Protein AF-A0A9X2S2F0-F1 (afdb_monomer_lite)

Foldseek 3Di:
DAPVVLVVLVVVLVVLQVVVLVVCCVPPLSVPDPDRTSVSLVVLQDPDDDDDPNNVSSVVVLCCVCPVVVPVSSVVNVVSVVVNVCLVCVVVCVVVVVDPQDPVLVVLVVVLVVLLVVLQVVLVVVVVVVVVVVVVVVCVVQQQPFQDDPPDPAAFPDRDGPVRLVVVLSVVSSLVSLLLSLVLSLLVLVDPDPVRSVVVSVVVCVVVVVCCVPPNSSPQGGPVDDRCPRVVVSVVSSVVSVVSVVVSSVVVSNVVD

Radius of gyration: 31.89 Å; chains: 1; bounding box: 57×32×93 Å

Sequence (257 aa):
MDEEEFKDLKSYREKRAEEATQYILTKDLFAKSSCTNYDDLVKDIDHYYGGEVGKKELNDLHNKIMFEEKNYLFWELENLDYVIYRYEDKDFWIGLGGLPESLAQNLRHEEITASVIASFIIATIQLIILFVVYKQNNTYMFWDCIINSAISDMSSWYDITFGQYIILSVVLNYIIAFITCMISVYVSSKASTYISAIGIQIPILFTFGIWLNDRGMKYLTTTFYQKYSLQIIYLGLIILSLFMIFKRIKKEIIADV

pLDDT: mean 84.21, std 11.62, range [44.28, 97.81]

Structure (mmCIF, N/CA/C/O backbone):
data_AF-A0A9X2S2F0-F1
#
_entry.id   AF-A0A9X2S2F0-F1
#
loop_
_atom_site.group_PDB
_atom_site.id
_atom_site.type_symbol
_atom_site.label_atom_id
_atom_site.label_alt_id
_atom_site.label_comp_id
_atom_site.label_asym_id
_atom_site.label_entity_id
_atom_site.label_seq_id
_atom_site.pdbx_PDB_ins_code
_atom_site.Cartn_x
_atom_site.Cartn_y
_atom_site.Cartn_z
_atom_site.occupancy
_atom_site.B_iso_or_equiv
_atom_site.auth_seq_id
_atom_site.auth_comp_id
_atom_site.auth_asym_id
_atom_site.auth_atom_id
_atom_site.pdbx_PDB_model_num
ATOM 1 N N . MET A 1 1 ? -18.544 -0.561 18.573 1.00 73.94 1 MET A N 1
ATOM 2 C CA . MET A 1 1 ? -18.822 0.493 19.558 1.00 73.94 1 MET A CA 1
ATOM 3 C C . MET A 1 1 ? -17.983 1.670 19.138 1.00 73.94 1 MET A C 1
ATOM 5 O O . MET A 1 1 ? -16.767 1.547 19.119 1.00 73.94 1 MET A O 1
ATOM 9 N N . ASP A 1 2 ? -18.598 2.768 18.723 1.00 77.19 2 ASP A N 1
ATOM 10 C CA . ASP A 1 2 ? -17.818 3.913 18.247 1.00 77.19 2 ASP A CA 1
ATOM 11 C C . ASP A 1 2 ? -17.166 4.715 19.399 1.00 77.19 2 ASP A C 1
ATOM 13 O O . ASP A 1 2 ? -17.345 4.416 20.582 1.00 77.19 2 ASP A O 1
ATOM 17 N N . GLU A 1 3 ? -16.340 5.717 19.067 1.00 79.62 3 GLU A N 1
ATOM 18 C CA . GLU A 1 3 ? -15.641 6.536 20.074 1.00 79.62 3 GLU A CA 1
ATOM 19 C C . GLU A 1 3 ? -16.594 7.333 20.980 1.00 79.62 3 GLU A C 1
ATOM 21 O O . GLU A 1 3 ? -16.242 7.612 22.130 1.00 79.62 3 GLU A O 1
ATOM 26 N N . GLU A 1 4 ? -17.775 7.706 20.483 1.00 84.19 4 GLU A N 1
ATOM 27 C CA . GLU A 1 4 ? -18.764 8.476 21.239 1.00 84.19 4 GLU A CA 1
ATOM 28 C C . GLU A 1 4 ? -19.507 7.556 22.215 1.00 84.19 4 GLU A C 1
ATOM 30 O O . GLU A 1 4 ? -19.511 7.818 23.419 1.00 84.19 4 GLU A O 1
ATOM 35 N N . GLU A 1 5 ? -19.978 6.403 21.734 1.00 81.44 5 GLU A N 1
ATOM 36 C CA . GLU A 1 5 ? -20.547 5.328 22.552 1.00 81.44 5 GLU A CA 1
ATOM 37 C C . GLU A 1 5 ? -19.564 4.853 23.632 1.00 81.44 5 GLU A C 1
ATOM 39 O O . GLU A 1 5 ? -19.949 4.628 24.781 1.00 81.44 5 GLU A O 1
ATOM 44 N N . PHE A 1 6 ? -18.274 4.736 23.303 1.00 89.56 6 PHE A N 1
ATOM 45 C CA . PHE A 1 6 ? -17.254 4.321 24.265 1.00 89.56 6 PHE A CA 1
ATOM 46 C C . PHE A 1 6 ? -17.022 5.360 25.369 1.00 89.56 6 PHE A C 1
ATOM 48 O O . PHE A 1 6 ? -16.810 5.015 26.537 1.00 89.56 6 PHE A O 1
ATOM 55 N N . LYS A 1 7 ? -17.070 6.650 25.027 1.00 91.56 7 LYS A N 1
ATOM 56 C CA . LYS A 1 7 ? -16.952 7.733 26.009 1.00 91.56 7 LYS A CA 1
ATOM 57 C C . LYS A 1 7 ? -18.151 7.758 26.959 1.00 91.56 7 LYS A C 1
ATOM 59 O O . LYS A 1 7 ? -17.976 7.969 28.166 1.00 91.56 7 LYS A O 1
ATOM 64 N N . ASP A 1 8 ? -19.341 7.513 26.425 1.00 93.56 8 ASP A N 1
ATOM 65 C CA . ASP A 1 8 ? -20.563 7.387 27.212 1.00 93.56 8 ASP A CA 1
ATOM 66 C C . ASP A 1 8 ? -20.504 6.160 28.128 1.00 93.56 8 ASP A C 1
ATOM 68 O O . ASP A 1 8 ? -20.825 6.271 29.313 1.00 93.56 8 ASP A O 1
ATOM 72 N N . LEU A 1 9 ? -19.984 5.026 27.639 1.00 92.38 9 LEU A N 1
ATOM 73 C CA . LEU A 1 9 ? -19.768 3.817 28.439 1.00 92.38 9 LEU A CA 1
ATOM 74 C C . LEU A 1 9 ? -18.850 4.079 29.641 1.00 92.38 9 LEU A C 1
ATOM 76 O O . LEU A 1 9 ? -19.178 3.679 30.758 1.00 92.38 9 LEU A O 1
ATOM 80 N N . LYS A 1 10 ? -17.727 4.785 29.447 1.00 94.56 10 LYS A N 1
ATOM 81 C CA . LYS A 1 10 ? -16.826 5.152 30.555 1.00 94.56 10 LYS A CA 1
ATOM 82 C C . LYS A 1 10 ? -17.525 6.021 31.589 1.00 94.56 10 LYS A C 1
ATOM 84 O O . LYS A 1 10 ? -17.403 5.786 32.785 1.00 94.56 10 LYS A O 1
ATOM 89 N N . SER A 1 11 ? -18.287 7.004 31.124 1.00 95.06 11 SER A N 1
ATOM 90 C CA . SER A 1 11 ? -19.019 7.917 32.001 1.00 95.06 11 SER A CA 1
ATOM 91 C C . SER A 1 11 ? -20.111 7.178 32.788 1.00 95.06 11 SER A C 1
ATOM 93 O O . SER A 1 11 ? -20.315 7.435 33.974 1.00 95.06 11 SER A O 1
ATOM 95 N N . TYR A 1 12 ? -20.782 6.215 32.152 1.00 95.06 12 TYR A N 1
ATOM 96 C CA . TYR A 1 12 ? -21.732 5.319 32.802 1.00 95.06 12 TYR A CA 1
ATOM 97 C C . TYR A 1 12 ? -21.058 4.425 33.854 1.00 95.06 12 TYR A C 1
ATOM 99 O O . TYR A 1 12 ? -21.565 4.313 34.971 1.00 95.06 12 TYR A O 1
ATOM 107 N N . ARG A 1 13 ? -19.893 3.848 33.536 1.00 95.56 13 ARG A N 1
ATOM 108 C CA . ARG A 1 13 ? -19.092 3.037 34.461 1.00 95.56 13 ARG A CA 1
ATOM 109 C C . ARG A 1 13 ? -18.687 3.819 35.707 1.00 95.56 13 ARG A C 1
ATOM 111 O O . ARG A 1 13 ? -18.897 3.319 36.807 1.00 95.56 13 ARG A O 1
ATOM 118 N N . GLU A 1 14 ? -18.189 5.046 35.560 1.00 95.62 14 GLU A N 1
ATOM 119 C CA . GLU A 1 14 ? -17.800 5.891 36.702 1.00 95.62 14 GLU A CA 1
ATOM 120 C C . GLU A 1 14 ? -18.976 6.152 37.648 1.00 95.62 14 GLU A C 1
ATOM 122 O O . GLU A 1 14 ? -18.868 5.964 38.859 1.00 95.62 14 GLU A O 1
ATOM 127 N N . LYS A 1 15 ? -20.152 6.468 37.095 1.00 95.44 15 LYS A N 1
ATOM 128 C CA . LYS A 1 15 ? -21.368 6.644 37.898 1.00 95.44 15 LYS A CA 1
ATOM 129 C C . LYS A 1 15 ? -21.724 5.380 38.692 1.00 95.44 15 LYS A C 1
ATOM 131 O O . LYS A 1 15 ? -22.116 5.462 39.854 1.00 95.44 15 LYS A O 1
ATOM 136 N N . ARG A 1 16 ? -21.591 4.199 38.081 1.00 95.25 16 ARG A N 1
ATOM 137 C CA . ARG A 1 16 ? -21.828 2.921 38.769 1.00 95.25 16 ARG A CA 1
ATOM 138 C C . ARG A 1 16 ? -20.768 2.632 39.833 1.00 95.25 16 ARG A C 1
ATOM 140 O O . ARG A 1 16 ? -21.112 2.113 40.894 1.00 95.25 16 ARG A O 1
ATOM 147 N N . ALA A 1 17 ? -19.512 3.007 39.598 1.00 94.31 17 ALA A N 1
ATOM 148 C CA . ALA A 1 17 ? -18.423 2.836 40.557 1.00 94.31 17 ALA A CA 1
ATOM 149 C C . ALA A 1 17 ? -18.629 3.706 41.809 1.00 94.31 17 ALA A C 1
ATOM 151 O O . ALA A 1 17 ? -18.354 3.262 42.928 1.00 94.31 17 ALA A O 1
ATOM 152 N N . GLU A 1 18 ? -19.193 4.907 41.655 1.00 94.25 18 GLU A N 1
ATOM 153 C CA . GLU A 1 18 ? -19.625 5.743 42.781 1.00 94.25 18 GLU A CA 1
ATOM 154 C C . GLU A 1 18 ? -20.735 5.065 43.600 1.00 94.25 18 GLU A C 1
ATOM 156 O O . GLU A 1 18 ? -20.631 4.985 44.826 1.00 94.25 18 GLU A O 1
ATOM 161 N N . GLU A 1 19 ? -21.767 4.518 42.943 1.00 93.25 19 GLU A N 1
ATOM 162 C CA . GLU A 1 19 ? -22.844 3.762 43.607 1.00 93.25 19 GLU A CA 1
ATOM 163 C C . GLU A 1 19 ? -22.282 2.562 44.396 1.00 93.25 19 GLU A C 1
ATOM 165 O O . GLU A 1 19 ? -22.650 2.340 45.555 1.00 93.25 19 GLU A O 1
ATOM 170 N N . ALA A 1 20 ? -21.338 1.820 43.808 1.00 92.00 20 ALA A N 1
ATOM 171 C CA . ALA A 1 20 ? -20.691 0.679 44.452 1.00 92.00 20 ALA A CA 1
ATOM 172 C C . ALA A 1 20 ? -19.803 1.108 45.625 1.00 92.00 20 ALA A C 1
ATOM 174 O O . ALA A 1 20 ? -19.790 0.445 46.663 1.00 92.00 20 ALA A O 1
ATOM 175 N N . THR A 1 21 ? -19.122 2.248 45.495 1.00 92.19 21 THR A N 1
ATOM 176 C CA . THR A 1 21 ? -18.318 2.853 46.563 1.00 92.19 21 THR A CA 1
ATOM 177 C C . THR A 1 21 ? -19.184 3.214 47.768 1.00 92.19 21 THR A C 1
ATOM 179 O O . THR A 1 21 ? -18.853 2.866 48.901 1.00 92.19 21 THR A O 1
ATOM 182 N N . GLN A 1 22 ? -20.338 3.847 47.547 1.00 91.69 22 GLN A N 1
ATOM 183 C CA . GLN A 1 22 ? -21.265 4.144 48.642 1.00 91.69 22 GLN A CA 1
ATOM 184 C C . GLN A 1 22 ? -21.763 2.866 49.323 1.00 91.69 22 GLN A C 1
ATOM 186 O O . GLN A 1 22 ? -21.877 2.826 50.546 1.00 91.69 22 GLN A O 1
ATOM 191 N N . TYR A 1 23 ? -22.005 1.802 48.553 1.00 90.06 23 TYR A N 1
ATOM 192 C CA . TYR A 1 23 ? -22.406 0.512 49.104 1.00 90.06 23 TYR A CA 1
ATOM 193 C C . TYR A 1 23 ? -21.322 -0.116 49.993 1.00 90.06 23 TYR A C 1
ATOM 195 O O . TYR A 1 23 ? -21.610 -0.485 51.133 1.00 90.06 23 TYR A O 1
ATOM 203 N N . ILE A 1 24 ? -20.076 -0.229 49.519 1.00 88.69 24 ILE A N 1
ATOM 204 C CA . ILE A 1 24 ? -18.991 -0.868 50.291 1.00 88.69 24 ILE A CA 1
ATOM 205 C C . ILE A 1 24 ? -18.602 -0.083 51.541 1.00 88.69 24 ILE A C 1
ATOM 207 O O . ILE A 1 24 ? -18.260 -0.703 52.542 1.00 88.69 24 ILE A O 1
ATOM 211 N N . LEU A 1 25 ? -18.728 1.249 51.543 1.00 87.75 25 LEU A N 1
ATOM 212 C CA . LEU A 1 25 ? -18.465 2.072 52.730 1.00 87.75 25 LEU A CA 1
ATOM 213 C C . LEU A 1 25 ? -19.399 1.743 53.907 1.00 87.75 25 LEU A C 1
ATOM 215 O O . LEU A 1 25 ? -19.047 1.993 55.057 1.00 87.75 25 LEU A O 1
ATOM 219 N N . THR A 1 26 ? -20.561 1.133 53.647 1.00 87.00 26 THR A N 1
ATOM 220 C CA . THR A 1 26 ? -21.460 0.641 54.706 1.00 87.00 26 THR A CA 1
ATOM 221 C C . THR A 1 26 ? -20.987 -0.661 55.360 1.00 87.00 26 THR A C 1
ATOM 223 O O . THR A 1 26 ? -21.580 -1.105 56.343 1.00 87.00 26 THR A O 1
ATOM 226 N N . LYS A 1 27 ? -19.944 -1.307 54.823 1.00 86.62 27 LYS A N 1
ATOM 227 C CA . LYS A 1 27 ? -19.428 -2.585 55.317 1.00 86.62 27 LYS A CA 1
ATOM 228 C C . LYS A 1 27 ? -18.252 -2.333 56.260 1.00 86.62 27 LYS A C 1
ATOM 230 O O . LYS A 1 27 ? -17.206 -1.837 55.848 1.00 86.62 27 LYS A O 1
ATOM 235 N N . ASP A 1 28 ? -18.390 -2.770 57.512 1.00 82.00 28 ASP A N 1
ATOM 236 C CA . ASP A 1 28 ? -17.380 -2.587 58.569 1.00 82.00 28 ASP A CA 1
ATOM 237 C C . ASP A 1 28 ? -15.977 -3.073 58.186 1.00 82.00 28 ASP A C 1
ATOM 239 O O . ASP A 1 28 ? -14.979 -2.504 58.626 1.00 82.00 28 ASP A O 1
ATOM 243 N N . LEU A 1 29 ? -15.894 -4.147 57.396 1.00 76.62 29 LEU A N 1
ATOM 244 C CA . LEU A 1 29 ? -14.624 -4.714 56.949 1.00 76.62 29 LEU A CA 1
ATOM 245 C C . LEU A 1 29 ? -13.906 -3.776 55.965 1.00 76.62 29 LEU A C 1
ATOM 247 O O . LEU A 1 29 ? -12.704 -3.564 56.083 1.00 76.62 29 LEU A O 1
ATOM 251 N N . PHE A 1 30 ? -14.652 -3.159 55.046 1.00 79.00 30 PHE A N 1
ATOM 252 C CA . PHE A 1 30 ? -14.110 -2.193 54.094 1.00 79.00 30 PHE A CA 1
ATOM 253 C C . PHE A 1 30 ? -13.695 -0.896 54.799 1.00 79.00 30 PHE A C 1
ATOM 255 O O . PHE A 1 30 ? -12.603 -0.391 54.563 1.00 79.00 30 PHE A O 1
ATOM 262 N N . ALA A 1 31 ? -14.502 -0.419 55.752 1.00 73.44 31 ALA A N 1
ATOM 263 C CA . ALA A 1 31 ? -14.205 0.778 56.544 1.00 73.44 31 ALA A CA 1
ATOM 264 C C . ALA A 1 31 ? -12.931 0.661 57.408 1.00 73.44 31 ALA A C 1
ATOM 266 O O . ALA A 1 31 ? -12.373 1.673 57.830 1.00 73.44 31 ALA A O 1
ATOM 267 N N . LYS A 1 32 ? -12.477 -0.566 57.693 1.00 76.44 32 LYS A N 1
ATOM 268 C CA . LYS A 1 32 ? -11.227 -0.854 58.419 1.00 76.44 32 LYS A CA 1
ATOM 269 C C . LYS A 1 32 ? -10.029 -1.097 57.497 1.00 76.44 32 LYS A C 1
ATOM 271 O O . LYS A 1 32 ? -8.914 -1.238 57.996 1.00 76.44 32 LYS A O 1
ATOM 276 N N . SER A 1 33 ? -10.257 -1.176 56.189 1.00 79.12 33 SER A N 1
ATOM 277 C CA . SER A 1 33 ? -9.209 -1.347 55.184 1.00 79.12 33 SER A CA 1
ATOM 278 C C . SER A 1 33 ? -8.580 -0.005 54.788 1.00 79.12 33 SER A C 1
ATOM 280 O O . SER A 1 33 ? -9.070 1.061 55.160 1.00 79.12 33 SER A O 1
ATOM 282 N N . SER A 1 34 ? -7.483 -0.046 54.029 1.00 81.06 34 SER A N 1
ATOM 283 C CA . SER A 1 34 ? -6.872 1.146 53.421 1.00 81.06 34 SER A CA 1
ATOM 284 C C . SER A 1 34 ? -7.578 1.620 52.146 1.00 81.06 34 SER A C 1
ATOM 286 O O . SER A 1 34 ? -7.207 2.663 51.610 1.00 81.06 34 SER A O 1
ATOM 288 N N . CYS A 1 35 ? -8.559 0.868 51.642 1.00 81.00 35 CYS A N 1
ATOM 289 C CA . CYS A 1 35 ? -9.261 1.174 50.402 1.00 81.00 35 CYS A CA 1
ATOM 290 C C . CYS A 1 35 ? -10.274 2.307 50.622 1.00 81.00 35 CYS A C 1
ATOM 292 O O . CYS A 1 35 ? -10.969 2.346 51.638 1.00 81.00 35 CYS A O 1
ATOM 294 N N . THR A 1 36 ? -10.390 3.223 49.657 1.00 85.50 36 THR A N 1
ATOM 295 C CA . THR A 1 36 ? -11.299 4.380 49.767 1.00 85.50 36 THR A CA 1
ATOM 296 C C . THR A 1 36 ? -12.495 4.309 48.824 1.00 85.50 36 THR A C 1
ATOM 298 O O . THR A 1 36 ? -13.516 4.948 49.075 1.00 85.50 36 THR A O 1
ATOM 301 N N . ASN A 1 37 ? -12.384 3.529 47.750 1.00 88.19 37 ASN A N 1
ATOM 302 C CA . ASN A 1 37 ? -13.388 3.426 46.698 1.00 88.19 37 ASN A CA 1
ATOM 303 C C . ASN A 1 37 ? -13.400 2.026 46.057 1.00 88.19 37 ASN A C 1
ATOM 305 O O . ASN A 1 37 ? -12.597 1.157 46.402 1.00 88.19 37 ASN A O 1
ATOM 309 N N . TYR A 1 38 ? -14.337 1.810 45.133 1.00 88.12 38 TYR A N 1
ATOM 310 C CA . TYR A 1 38 ? -14.463 0.564 44.376 1.00 88.12 38 TYR A CA 1
ATOM 311 C C . TYR A 1 38 ? -13.190 0.206 43.587 1.00 88.12 38 TYR A C 1
ATOM 313 O O . TYR A 1 38 ? -12.779 -0.950 43.600 1.00 88.12 38 TYR A O 1
ATOM 321 N N . ASP A 1 39 ? -12.520 1.167 42.951 1.00 88.50 39 ASP A N 1
ATOM 322 C CA . ASP A 1 39 ? -11.318 0.884 42.155 1.00 88.50 39 ASP A CA 1
ATOM 323 C C . ASP A 1 39 ? -10.134 0.442 43.019 1.00 88.50 39 ASP A C 1
ATOM 325 O O . ASP A 1 39 ? -9.339 -0.401 42.603 1.00 88.50 39 ASP A O 1
ATOM 329 N N . ASP A 1 40 ? -10.016 0.988 44.230 1.00 86.44 40 ASP A N 1
ATOM 330 C CA . ASP A 1 40 ? -9.030 0.540 45.215 1.00 86.44 40 ASP A CA 1
ATOM 331 C C . ASP A 1 40 ? -9.311 -0.906 45.633 1.00 86.44 40 ASP A C 1
ATOM 333 O O . ASP A 1 40 ? -8.386 -1.713 45.702 1.00 86.44 40 ASP A O 1
ATOM 337 N N . LEU A 1 41 ? -10.590 -1.251 45.845 1.00 85.44 41 LEU A N 1
ATOM 338 C CA . LEU A 1 41 ? -11.000 -2.625 46.124 1.00 85.44 41 LEU A CA 1
ATOM 339 C C . LEU A 1 41 ? -10.548 -3.553 44.985 1.00 85.44 41 LEU A C 1
ATOM 341 O O . LEU A 1 41 ? -9.851 -4.524 45.246 1.00 85.44 41 LEU A O 1
ATOM 345 N N . VAL A 1 42 ? -10.876 -3.237 43.729 1.00 84.19 42 VAL A N 1
ATOM 346 C CA . VAL A 1 42 ? -10.510 -4.063 42.559 1.00 84.19 42 VAL A CA 1
ATOM 347 C C . VAL A 1 42 ? -8.997 -4.257 42.427 1.00 84.19 42 VAL A C 1
ATOM 349 O O . VAL A 1 42 ? -8.550 -5.361 42.120 1.00 84.19 42 VAL A O 1
ATOM 352 N N . LYS A 1 43 ? -8.195 -3.217 42.688 1.00 82.69 43 LYS A N 1
ATOM 353 C CA . LYS A 1 43 ? -6.723 -3.301 42.639 1.00 82.69 43 LYS A CA 1
ATOM 354 C C . LYS A 1 43 ? -6.135 -4.180 43.740 1.00 82.69 43 LYS A C 1
ATOM 356 O O . LYS A 1 43 ? -5.132 -4.854 43.506 1.00 82.69 43 LYS A O 1
ATOM 361 N N . ASP A 1 44 ? -6.728 -4.139 44.930 1.00 79.38 44 ASP A N 1
ATOM 362 C CA . ASP A 1 44 ? -6.198 -4.821 46.110 1.00 79.38 44 ASP A CA 1
ATOM 363 C C . ASP A 1 44 ? -6.691 -6.269 46.245 1.00 79.38 44 ASP A C 1
ATOM 365 O O . ASP A 1 44 ? -6.049 -7.067 46.942 1.00 79.38 44 ASP A O 1
ATOM 369 N N . ILE A 1 45 ? -7.779 -6.644 45.557 1.00 78.06 45 ILE A N 1
ATOM 370 C CA . ILE A 1 45 ? -8.223 -8.038 45.480 1.00 78.06 45 ILE A CA 1
ATOM 371 C C . ILE A 1 45 ? -7.224 -8.853 44.645 1.00 78.06 45 ILE A C 1
ATOM 373 O O . ILE A 1 45 ? -7.030 -8.651 43.444 1.00 78.06 45 ILE A O 1
ATOM 377 N N . ASP A 1 46 ? -6.596 -9.826 45.300 1.00 63.38 46 ASP A N 1
ATOM 378 C CA . ASP A 1 46 ? -5.635 -10.722 44.667 1.00 63.38 46 ASP A CA 1
ATOM 379 C C . ASP A 1 46 ? -6.352 -11.720 43.744 1.00 63.38 46 ASP A C 1
ATOM 381 O O . ASP A 1 46 ? -7.197 -12.502 44.186 1.00 63.38 46 ASP A O 1
ATOM 385 N N . HIS A 1 47 ? -6.001 -11.709 42.458 1.00 61.00 47 HIS A N 1
ATOM 386 C CA . HIS A 1 47 ? -6.546 -12.640 41.463 1.00 61.00 47 HIS A CA 1
ATOM 387 C C . HIS A 1 47 ? -5.885 -14.031 41.544 1.00 61.00 47 HIS A C 1
ATOM 389 O O . HIS A 1 47 ? -6.271 -14.944 40.813 1.00 61.00 47 HIS A O 1
ATOM 395 N N . TYR A 1 48 ? -4.891 -14.211 42.425 1.00 48.56 48 TYR A N 1
ATOM 396 C CA . TYR A 1 48 ? -4.174 -15.469 42.611 1.00 48.56 48 TYR A CA 1
ATOM 397 C C . TYR A 1 48 ? -4.301 -16.023 44.038 1.00 48.56 48 TYR A C 1
ATOM 399 O O . TYR A 1 48 ? -4.172 -15.327 45.043 1.00 48.56 48 TYR A O 1
ATOM 407 N N . TYR A 1 49 ? -4.525 -17.339 44.118 1.00 44.28 49 TYR A N 1
ATOM 408 C CA . TYR A 1 49 ? -4.580 -18.114 45.358 1.00 44.28 49 TYR A CA 1
ATOM 409 C C . TYR A 1 49 ? -3.218 -18.091 46.081 1.00 44.28 49 TYR A C 1
ATOM 411 O O . TYR A 1 49 ? -2.368 -18.947 45.841 1.00 44.28 49 TYR A O 1
ATOM 419 N N . GLY A 1 50 ? -3.003 -17.118 46.970 1.00 51.22 50 GLY A N 1
ATOM 420 C CA . GLY A 1 50 ? -1.798 -17.066 47.811 1.00 51.22 50 GLY A CA 1
ATOM 421 C C . GLY A 1 50 ? -1.528 -15.771 48.588 1.00 51.22 50 GLY A C 1
ATOM 422 O O . GLY A 1 50 ? -0.486 -15.690 49.235 1.00 51.22 50 GLY A O 1
ATOM 423 N N . GLY A 1 51 ? -2.415 -14.773 48.527 1.00 54.50 51 GLY A N 1
ATOM 424 C CA . GLY A 1 51 ? -2.179 -13.436 49.080 1.00 54.50 51 GLY A CA 1
ATOM 425 C C . GLY A 1 51 ? -2.092 -13.319 50.611 1.00 54.50 51 GLY A C 1
ATOM 426 O O . GLY A 1 51 ? -2.500 -14.201 51.370 1.00 54.50 51 GLY A O 1
ATOM 427 N N . GLU A 1 52 ? -1.565 -12.174 51.058 1.00 60.62 52 GLU A N 1
ATOM 428 C CA . GLU A 1 52 ? -1.498 -11.753 52.463 1.00 60.62 52 GLU A CA 1
ATOM 429 C C . GLU A 1 52 ? -2.880 -11.763 53.144 1.00 60.62 52 GLU A C 1
ATOM 431 O O . GLU A 1 52 ? -3.906 -11.521 52.508 1.00 60.62 52 GLU A O 1
ATOM 436 N N . VAL A 1 53 ? -2.915 -11.991 54.464 1.00 58.59 53 VAL A N 1
ATOM 437 C CA . VAL A 1 53 ? -4.160 -12.144 55.249 1.00 58.59 53 VAL A CA 1
ATOM 438 C C . VAL A 1 53 ? -5.145 -10.983 55.035 1.00 58.59 53 VAL A C 1
ATOM 440 O O . VAL A 1 53 ? -6.334 -11.233 54.864 1.00 58.59 53 VAL A O 1
ATOM 443 N N . GLY A 1 54 ? -4.664 -9.735 54.951 1.00 61.19 54 GLY A N 1
ATOM 444 C CA . GLY A 1 54 ? -5.519 -8.566 54.693 1.00 61.19 54 GLY A CA 1
ATOM 445 C C . GLY A 1 54 ? -6.176 -8.562 53.305 1.00 61.19 54 GLY A C 1
ATOM 446 O O . GLY A 1 54 ? -7.318 -8.137 53.164 1.00 61.19 54 GLY A O 1
ATOM 447 N N . LYS A 1 55 ? -5.506 -9.113 52.285 1.00 72.44 55 LYS A N 1
ATOM 448 C CA . LYS A 1 55 ? -6.077 -9.261 50.935 1.00 72.44 55 LYS A CA 1
ATOM 449 C C . LYS A 1 55 ? -7.090 -10.394 50.865 1.00 72.44 55 LYS A C 1
ATOM 451 O O . LYS A 1 55 ? -8.062 -10.303 50.121 1.00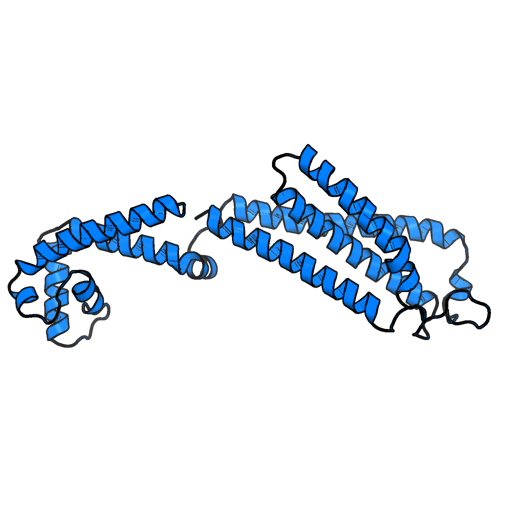 72.44 55 LYS A O 1
ATOM 456 N N . LYS A 1 56 ? -6.895 -11.447 51.666 1.00 76.94 56 LYS A N 1
ATOM 457 C CA . LYS A 1 56 ? -7.856 -12.547 51.777 1.00 76.94 56 LYS A CA 1
ATOM 458 C C . LYS A 1 56 ? -9.204 -12.059 52.309 1.00 76.94 56 LYS A C 1
ATOM 460 O O . LYS A 1 56 ? -10.228 -12.401 51.736 1.00 76.94 56 LYS A O 1
ATOM 465 N N . GLU A 1 57 ? -9.202 -11.225 53.347 1.00 80.88 57 GLU A N 1
ATOM 466 C CA . GLU A 1 57 ? -10.438 -10.666 53.910 1.00 80.88 57 GLU A CA 1
ATOM 467 C C . GLU A 1 57 ? -11.194 -9.788 52.895 1.00 80.88 57 GLU A C 1
ATOM 469 O O . GLU A 1 57 ? -12.416 -9.894 52.779 1.00 80.88 57 GLU A O 1
ATOM 474 N N . LEU A 1 58 ? -10.482 -8.973 52.107 1.00 83.12 58 LEU A N 1
ATOM 475 C CA . LEU A 1 58 ? -11.080 -8.183 51.022 1.00 83.12 58 LEU A CA 1
ATOM 476 C C . LEU A 1 58 ? -11.637 -9.060 49.893 1.00 83.12 58 LEU A C 1
ATOM 478 O O . LEU A 1 58 ? -12.714 -8.775 49.370 1.00 83.12 58 LEU A O 1
ATOM 482 N N . ASN A 1 59 ? -10.944 -10.147 49.549 1.00 83.56 59 ASN A N 1
ATOM 483 C CA . ASN A 1 59 ? -11.410 -11.104 48.548 1.00 83.56 59 ASN A CA 1
ATOM 484 C C . ASN A 1 59 ? -12.667 -11.853 49.030 1.00 83.56 59 ASN A C 1
ATOM 486 O O . ASN A 1 59 ? -13.637 -11.995 48.290 1.00 83.56 59 ASN A O 1
ATOM 490 N N . ASP A 1 60 ? -12.703 -12.256 50.303 1.00 86.00 60 ASP A N 1
ATOM 491 C CA . ASP A 1 60 ? -13.881 -12.870 50.924 1.00 86.00 60 ASP A CA 1
ATOM 492 C C . ASP A 1 60 ? -15.072 -11.893 50.945 1.00 86.00 60 ASP A C 1
ATOM 494 O O . ASP A 1 60 ? -16.201 -12.288 50.647 1.00 86.00 60 ASP A O 1
ATOM 498 N N . LEU A 1 61 ? -14.835 -10.603 51.224 1.00 87.50 61 LEU A N 1
ATOM 499 C CA . LEU A 1 61 ? -15.864 -9.563 51.132 1.00 87.50 61 LEU A CA 1
ATOM 500 C C . LEU A 1 61 ? -16.391 -9.407 49.703 1.00 87.50 61 LEU A C 1
ATOM 502 O O . LEU A 1 61 ? -17.605 -9.380 49.508 1.00 87.50 61 LEU A O 1
ATOM 506 N N . HIS A 1 62 ? -15.500 -9.311 48.716 1.00 87.12 62 HIS A N 1
ATOM 507 C CA . HIS A 1 62 ? -15.879 -9.189 47.312 1.00 87.12 62 HIS A CA 1
ATOM 508 C C . HIS A 1 62 ? -16.715 -10.392 46.855 1.00 87.12 62 HIS A C 1
ATOM 510 O O . HIS A 1 62 ? -17.821 -10.220 46.342 1.00 87.12 62 HIS A O 1
ATOM 516 N N . ASN A 1 63 ? -16.251 -11.610 47.149 1.00 86.25 63 ASN A N 1
ATOM 517 C CA . ASN A 1 63 ? -16.972 -12.843 46.841 1.00 86.25 63 ASN A CA 1
ATOM 518 C C . ASN A 1 63 ? -18.340 -12.891 47.524 1.00 86.25 63 ASN A C 1
ATOM 520 O O . ASN A 1 63 ? -19.340 -13.250 46.903 1.00 86.25 63 ASN A O 1
ATOM 524 N N . LYS A 1 64 ? -18.421 -12.480 48.789 1.00 88.94 64 LYS A N 1
ATOM 525 C CA . LYS A 1 64 ? -19.692 -12.397 49.503 1.00 88.94 64 LYS A CA 1
ATOM 526 C C . LYS A 1 64 ? -20.662 -11.432 48.822 1.00 88.94 64 LYS A C 1
ATOM 528 O O . LYS A 1 64 ? -21.815 -11.791 48.600 1.00 88.94 64 LYS A O 1
ATOM 533 N N . ILE A 1 65 ? -20.211 -10.232 48.457 1.00 88.56 65 ILE A N 1
ATOM 534 C CA . ILE A 1 65 ? -21.046 -9.230 47.778 1.00 88.56 65 ILE A CA 1
ATOM 535 C C . ILE A 1 65 ? -21.548 -9.764 46.424 1.00 88.56 65 ILE A C 1
ATOM 537 O O . ILE A 1 65 ? -22.736 -9.647 46.109 1.00 88.56 65 ILE A O 1
ATOM 541 N N . MET A 1 66 ? -20.663 -10.392 45.650 1.00 84.69 66 MET A N 1
ATOM 542 C CA . MET A 1 66 ? -20.946 -10.899 44.305 1.00 84.69 66 MET A CA 1
ATOM 543 C C . MET A 1 66 ? -21.841 -12.140 44.302 1.00 84.69 66 MET A C 1
ATOM 545 O O . MET A 1 66 ? -22.822 -12.201 43.557 1.00 84.69 66 MET A O 1
ATOM 549 N N . PHE A 1 67 ? -21.526 -13.138 45.126 1.00 85.81 67 PHE A N 1
ATOM 550 C CA . PHE A 1 67 ? -22.111 -14.477 45.025 1.00 85.81 67 PHE A CA 1
ATOM 551 C C . PHE A 1 67 ? -23.161 -14.771 46.103 1.00 85.81 67 PHE A C 1
ATOM 553 O O . PHE A 1 67 ? -24.149 -15.453 45.815 1.00 85.81 67 PHE A O 1
ATOM 560 N N . GLU A 1 68 ? -22.990 -14.256 47.324 1.00 87.69 68 GLU A N 1
ATOM 561 C CA . GLU A 1 68 ? -23.930 -14.500 48.429 1.00 87.69 68 GLU A CA 1
ATOM 562 C C . GLU A 1 68 ? -25.023 -13.430 48.489 1.00 87.69 68 GLU A C 1
ATOM 564 O O . GLU A 1 68 ? -26.212 -13.748 48.457 1.00 87.69 68 GLU A O 1
ATOM 569 N N . GLU A 1 69 ? -24.624 -12.156 48.541 1.00 87.19 69 GLU A N 1
ATOM 570 C CA . GLU A 1 69 ? -25.536 -11.007 48.558 1.00 87.19 69 GLU A CA 1
ATOM 571 C C . GLU A 1 69 ? -26.138 -10.741 47.169 1.00 87.19 69 GLU A C 1
ATOM 573 O O . GLU A 1 69 ? -27.169 -10.077 47.065 1.00 87.19 69 GLU A O 1
ATOM 578 N N . LYS A 1 70 ? -25.526 -11.301 46.112 1.00 82.25 70 LYS A N 1
ATOM 579 C CA . LYS A 1 70 ? -25.957 -11.190 44.708 1.00 82.25 70 LYS A CA 1
ATOM 580 C C . LYS A 1 70 ? -26.162 -9.741 44.281 1.00 82.25 70 LYS A C 1
ATOM 582 O O . LYS A 1 70 ? -27.148 -9.402 43.622 1.00 82.25 70 LYS A O 1
ATOM 587 N N . ASN A 1 71 ? -25.236 -8.873 44.678 1.00 86.62 71 ASN A N 1
ATOM 588 C CA . ASN A 1 71 ? -25.292 -7.478 44.292 1.00 86.62 71 ASN A CA 1
ATOM 589 C C . ASN A 1 71 ? -24.894 -7.335 42.815 1.00 86.62 71 ASN A C 1
ATOM 591 O O . ASN A 1 71 ? -23.715 -7.316 42.466 1.00 86.62 71 ASN A O 1
ATOM 595 N N . TYR A 1 72 ? -25.901 -7.226 41.947 1.00 88.38 72 TYR A N 1
ATOM 596 C CA . TYR A 1 72 ? -25.723 -7.104 40.499 1.00 88.38 72 TYR A CA 1
ATOM 597 C C . TYR A 1 72 ? -24.878 -5.898 40.075 1.00 88.38 72 TYR A C 1
ATOM 599 O O . TYR A 1 72 ? -24.308 -5.933 38.992 1.00 88.38 72 TYR A O 1
ATOM 607 N N . LEU A 1 73 ? -24.753 -4.864 40.914 1.00 91.31 73 LEU A N 1
ATOM 608 C CA . LEU A 1 73 ? -23.944 -3.683 40.609 1.00 91.31 73 LEU A CA 1
ATOM 609 C C . LEU A 1 73 ? -22.458 -4.025 40.421 1.00 91.31 73 LEU A C 1
ATOM 611 O O . LEU A 1 73 ? -21.801 -3.464 39.552 1.00 91.31 73 LEU A O 1
ATOM 615 N N . PHE A 1 74 ? -21.933 -4.967 41.207 1.00 90.94 74 PHE A N 1
ATOM 616 C CA . PHE A 1 74 ? -20.526 -5.371 41.126 1.00 90.94 74 PHE A CA 1
ATOM 617 C C . PHE A 1 74 ? -20.284 -6.264 39.906 1.00 90.94 74 PHE A C 1
ATOM 619 O O . PHE A 1 74 ? -19.292 -6.087 39.208 1.00 90.94 74 PHE A O 1
ATOM 626 N N . TRP A 1 75 ? -21.246 -7.135 39.580 1.00 88.94 75 TRP A N 1
ATOM 627 C CA . TRP A 1 75 ? -21.242 -7.901 38.330 1.00 88.94 75 TRP A CA 1
ATOM 628 C C . TRP A 1 75 ? -21.295 -7.000 37.100 1.00 88.94 75 TRP A C 1
ATOM 630 O O . TRP A 1 75 ? -20.631 -7.267 36.101 1.00 88.94 75 TRP A O 1
ATOM 640 N N . GLU A 1 76 ? -22.108 -5.947 37.147 1.00 91.94 76 GLU A N 1
ATOM 641 C CA . GLU A 1 76 ? -22.191 -4.961 36.076 1.00 91.94 76 GLU A CA 1
ATOM 642 C C . GLU A 1 76 ? -20.853 -4.233 35.909 1.00 91.94 76 GLU A C 1
ATOM 644 O O . GLU A 1 76 ? -20.352 -4.150 34.791 1.00 91.94 76 GLU A O 1
ATOM 649 N N . LEU A 1 77 ? -20.242 -3.775 37.005 1.00 93.19 77 LEU A N 1
ATOM 650 C CA . LEU A 1 77 ? -18.951 -3.089 36.972 1.00 93.19 77 LEU A CA 1
ATOM 651 C C . LEU A 1 77 ? -17.811 -3.964 36.448 1.00 93.19 77 LEU A C 1
ATOM 653 O O . LEU A 1 77 ? -17.072 -3.507 35.585 1.00 93.19 77 LEU A O 1
ATOM 657 N N . GLU A 1 78 ? -17.706 -5.221 36.882 1.00 89.31 78 GLU A N 1
ATOM 658 C CA . GLU A 1 78 ? -16.676 -6.141 36.380 1.00 89.31 78 GLU A CA 1
ATOM 659 C C . GLU A 1 78 ? -16.818 -6.374 34.865 1.00 89.31 78 GLU A C 1
ATOM 661 O O . GLU A 1 78 ? -15.834 -6.375 34.123 1.00 89.31 78 GLU A O 1
ATOM 666 N N . ASN A 1 79 ? -18.056 -6.491 34.372 1.00 88.25 79 ASN A N 1
ATOM 667 C CA . ASN A 1 79 ? -18.310 -6.591 32.936 1.00 88.25 79 ASN A CA 1
ATOM 668 C C . ASN A 1 79 ? -17.980 -5.290 32.192 1.00 88.25 79 ASN A C 1
ATOM 670 O O . ASN A 1 79 ? -17.418 -5.347 31.098 1.00 88.25 79 ASN A O 1
ATOM 674 N N . LEU A 1 80 ? -18.310 -4.125 32.757 1.00 92.94 80 LEU A N 1
ATOM 675 C CA . LEU A 1 80 ? -17.957 -2.829 32.173 1.00 92.94 80 LEU A CA 1
ATOM 676 C C . LEU A 1 80 ? -16.436 -2.658 32.093 1.00 92.94 80 LEU A C 1
ATOM 678 O O . LEU A 1 80 ? -15.931 -2.282 31.038 1.00 92.94 80 LEU A O 1
ATOM 682 N N . ASP A 1 81 ? -15.713 -2.999 33.159 1.00 90.50 81 ASP A N 1
ATOM 683 C CA . ASP A 1 81 ? -14.249 -2.968 33.217 1.00 90.50 81 ASP A CA 1
ATOM 684 C C . ASP A 1 81 ? -13.639 -3.896 32.164 1.00 90.50 81 ASP A C 1
ATOM 686 O O . ASP A 1 81 ? -12.740 -3.496 31.423 1.00 90.50 81 ASP A O 1
ATOM 690 N N . TYR A 1 82 ? -14.185 -5.105 32.020 1.00 85.75 82 TYR A N 1
ATOM 691 C CA . TYR A 1 82 ? -13.765 -6.051 30.992 1.00 85.75 82 TYR A CA 1
ATOM 692 C C . TYR A 1 82 ? -13.991 -5.520 29.569 1.00 85.75 82 TYR A C 1
ATOM 694 O O . TYR A 1 82 ? -13.100 -5.615 28.722 1.00 85.75 82 TYR A O 1
ATOM 702 N N . VAL A 1 83 ? -15.168 -4.951 29.286 1.00 86.44 83 VAL A N 1
ATOM 703 C CA . VAL A 1 83 ? -15.484 -4.373 27.970 1.00 86.44 83 VAL A CA 1
ATOM 704 C C . VAL A 1 83 ? -14.578 -3.180 27.673 1.00 86.44 83 VAL A C 1
ATOM 706 O O . VAL A 1 83 ? -14.057 -3.082 26.561 1.00 86.44 83 VAL A O 1
ATOM 709 N N . ILE A 1 84 ? -14.343 -2.308 28.659 1.00 90.25 84 ILE A N 1
ATOM 710 C CA . ILE A 1 84 ? -13.450 -1.154 28.523 1.00 90.25 84 ILE A CA 1
ATOM 711 C C . ILE A 1 84 ? -12.028 -1.618 28.230 1.00 90.25 84 ILE A C 1
ATOM 713 O O . ILE A 1 84 ? -11.454 -1.204 27.226 1.00 90.25 84 ILE A O 1
ATOM 717 N N . TYR A 1 85 ? -11.495 -2.531 29.039 1.00 85.75 85 TYR A N 1
ATOM 718 C CA . TYR A 1 85 ? -10.162 -3.090 28.849 1.00 85.75 85 TYR A CA 1
ATOM 719 C C . TYR A 1 85 ? -10.003 -3.734 27.464 1.00 85.75 85 TYR A C 1
ATOM 721 O O . TYR A 1 85 ? -9.029 -3.481 26.755 1.00 85.75 85 TYR A O 1
ATOM 729 N N . ARG A 1 86 ? -10.995 -4.516 27.025 1.00 79.31 86 ARG A N 1
ATOM 730 C CA . ARG A 1 86 ? -10.977 -5.159 25.706 1.00 79.31 86 ARG A CA 1
ATOM 731 C C . ARG A 1 86 ? -11.009 -4.148 24.559 1.00 79.31 86 ARG A C 1
ATOM 733 O O . ARG A 1 86 ? -10.407 -4.401 23.518 1.00 79.31 86 ARG A O 1
ATOM 740 N N . TYR A 1 87 ? -11.706 -3.028 24.738 1.00 82.56 87 TYR A N 1
ATOM 741 C CA . TYR A 1 87 ? -11.770 -1.959 23.747 1.00 82.56 87 TYR A CA 1
ATOM 742 C C . TYR A 1 87 ? -10.470 -1.141 23.689 1.00 82.56 87 TYR A C 1
ATOM 744 O O . TYR A 1 87 ? -9.990 -0.829 22.597 1.00 82.56 87 TYR A O 1
ATOM 752 N N . GLU A 1 88 ? -9.876 -0.818 24.841 1.00 85.38 88 GLU A N 1
ATOM 753 C CA . GLU A 1 88 ? -8.613 -0.070 24.927 1.00 85.38 88 GLU A CA 1
ATOM 754 C C . GLU A 1 88 ? -7.433 -0.867 24.372 1.00 85.38 88 GLU A C 1
ATOM 756 O O . GLU A 1 88 ? -6.625 -0.321 23.621 1.00 85.38 88 GLU A O 1
ATOM 761 N N . ASP A 1 89 ? -7.381 -2.165 24.672 1.00 80.19 89 ASP A N 1
ATOM 762 C CA . ASP A 1 89 ? -6.304 -3.071 24.263 1.00 80.19 89 ASP A CA 1
ATOM 763 C C . ASP A 1 89 ? -6.684 -3.930 23.042 1.00 80.19 89 ASP A C 1
ATOM 765 O O . ASP A 1 89 ? -6.191 -5.043 22.839 1.00 80.19 89 ASP A O 1
ATOM 769 N N . LYS A 1 90 ? -7.584 -3.427 22.189 1.00 72.06 90 LYS A N 1
ATOM 770 C CA . LYS A 1 90 ? -8.129 -4.189 21.052 1.00 72.06 90 LYS A CA 1
ATOM 771 C C . LYS A 1 90 ? -7.060 -4.753 20.114 1.00 72.06 90 LYS A C 1
ATOM 773 O O . LYS A 1 90 ? -7.195 -5.883 19.651 1.00 72.06 90 LYS A O 1
ATOM 778 N N . ASP A 1 91 ? -5.978 -4.009 19.880 1.00 64.69 91 ASP A N 1
ATOM 779 C CA . ASP A 1 91 ? -4.874 -4.432 19.010 1.00 64.69 91 ASP A CA 1
ATOM 780 C C . ASP A 1 91 ? -4.177 -5.695 19.560 1.00 64.69 91 ASP A C 1
ATOM 782 O O . ASP A 1 91 ? -3.812 -6.593 18.797 1.00 64.69 91 ASP A O 1
ATOM 786 N N . PHE A 1 92 ? -4.045 -5.801 20.887 1.00 69.69 92 PHE A N 1
ATOM 787 C CA . PHE A 1 92 ? -3.483 -6.969 21.569 1.00 69.69 92 PHE A CA 1
ATOM 788 C C . PHE A 1 92 ? -4.402 -8.193 21.437 1.00 69.69 92 PHE A C 1
ATOM 790 O O . PHE A 1 92 ? -3.949 -9.282 21.076 1.00 69.69 92 PHE A O 1
ATOM 797 N N . TRP A 1 93 ? -5.708 -8.010 21.652 1.00 62.50 93 TRP A N 1
ATOM 798 C CA . TRP A 1 93 ? -6.699 -9.091 21.583 1.00 62.50 93 TRP A CA 1
ATOM 799 C C . TRP A 1 93 ? -6.932 -9.621 20.165 1.00 62.50 93 TRP A C 1
ATOM 801 O O . TRP A 1 93 ? -7.138 -10.825 19.983 1.00 62.50 93 TRP A O 1
ATOM 811 N N . ILE A 1 94 ? -6.850 -8.747 19.160 1.00 61.56 94 ILE A N 1
ATOM 812 C CA . ILE A 1 94 ? -6.880 -9.132 17.745 1.00 61.56 94 ILE A CA 1
ATOM 813 C C . ILE A 1 94 ? -5.618 -9.930 17.390 1.00 61.56 94 ILE A C 1
ATOM 815 O O . ILE A 1 94 ? -5.717 -10.985 16.765 1.00 61.56 94 ILE A O 1
ATOM 819 N N . GLY A 1 95 ? -4.438 -9.493 17.848 1.00 56.59 95 GLY A N 1
ATOM 820 C CA . GLY A 1 95 ? -3.167 -10.183 17.597 1.00 56.59 95 GLY A CA 1
ATOM 821 C C . GLY A 1 95 ? -3.064 -11.589 18.205 1.00 56.59 95 GLY A C 1
ATOM 822 O O . GLY A 1 95 ? -2.341 -12.431 17.676 1.00 56.59 95 GLY A O 1
ATOM 823 N N . LEU A 1 96 ? -3.808 -11.867 19.280 1.00 56.44 96 LEU A N 1
ATOM 824 C CA . LEU A 1 96 ? -3.874 -13.180 19.936 1.00 56.44 96 LEU A CA 1
ATOM 825 C C . LEU A 1 96 ? -4.975 -14.105 19.384 1.00 56.44 96 LEU A C 1
ATOM 827 O O . LEU A 1 96 ? -5.149 -15.211 19.895 1.00 56.44 96 LEU A O 1
ATOM 831 N N . GLY A 1 97 ? -5.721 -13.681 18.356 1.00 52.38 97 GLY A N 1
ATOM 832 C CA . GLY A 1 97 ? -6.789 -14.484 17.746 1.00 52.38 97 GLY A CA 1
ATOM 833 C C . GLY A 1 97 ? -8.050 -14.623 18.610 1.00 52.38 97 GLY A C 1
ATOM 834 O O . GLY A 1 97 ? -8.856 -15.522 18.382 1.00 52.38 97 GLY A O 1
ATOM 835 N N . GLY A 1 98 ? -8.231 -13.753 19.612 1.00 48.81 98 GLY A N 1
ATOM 836 C CA . GLY A 1 98 ? -9.367 -13.789 20.543 1.00 48.81 98 GLY A CA 1
ATOM 837 C C . GLY A 1 98 ? -10.660 -13.159 20.008 1.00 48.81 98 GLY A C 1
ATOM 838 O O . GLY A 1 98 ? -11.700 -13.230 20.666 1.00 48.81 98 GLY A O 1
ATOM 839 N N . LEU A 1 99 ? -10.612 -12.529 18.832 1.00 52.25 99 LEU A N 1
ATOM 840 C CA . LEU A 1 99 ? -11.770 -12.009 18.106 1.00 52.25 99 LEU A CA 1
ATOM 841 C C . LEU A 1 99 ? -11.760 -12.604 16.692 1.00 52.25 99 LEU A C 1
ATOM 843 O O . LEU A 1 99 ? -10.713 -12.553 16.045 1.00 52.25 99 LEU A O 1
ATOM 847 N N . PRO A 1 100 ? -12.877 -13.176 16.199 1.00 54.31 100 PRO A N 1
ATOM 848 C CA . PRO A 1 100 ? -12.964 -13.553 14.798 1.00 54.31 100 PRO A CA 1
ATOM 849 C C . PRO A 1 100 ? -12.778 -12.294 13.954 1.00 54.31 100 PRO A C 1
ATOM 851 O O . PRO A 1 100 ? -13.427 -11.275 14.195 1.00 54.31 100 PRO A O 1
ATOM 854 N N . GLU A 1 101 ? -11.872 -12.372 12.986 1.00 58.75 101 GLU A N 1
ATOM 855 C CA . GLU A 1 101 ? -11.682 -11.321 11.998 1.00 58.75 101 GLU A CA 1
ATOM 856 C C . GLU A 1 101 ? -13.044 -11.021 11.349 1.00 58.75 101 GLU A C 1
ATOM 858 O O . GLU A 1 101 ? -13.758 -11.950 10.945 1.00 58.75 101 GLU A O 1
ATOM 863 N N . SER A 1 102 ? -13.460 -9.749 11.323 1.00 66.81 102 SER A N 1
ATOM 864 C CA . SER A 1 102 ? -14.792 -9.395 10.818 1.00 66.81 102 SER A CA 1
ATOM 865 C C . SER A 1 102 ? -14.936 -9.902 9.373 1.00 66.81 102 SER A C 1
ATOM 867 O O . SER A 1 102 ? -13.957 -9.996 8.625 1.00 66.81 102 SER A O 1
ATOM 869 N N . LEU A 1 103 ? -16.152 -10.239 8.932 1.00 67.69 103 LEU A N 1
ATOM 870 C CA . LEU A 1 103 ? -16.376 -10.649 7.538 1.00 67.69 103 LEU A CA 1
ATOM 871 C C . LEU A 1 103 ? -15.825 -9.597 6.552 1.00 67.69 103 LEU A C 1
ATOM 873 O O . LEU A 1 103 ? -15.269 -9.949 5.514 1.00 67.69 103 LEU A O 1
ATOM 877 N N . ALA A 1 104 ? -15.924 -8.313 6.910 1.00 66.38 104 ALA A N 1
ATOM 878 C CA . ALA A 1 104 ? -15.393 -7.200 6.130 1.00 66.38 104 ALA A CA 1
ATOM 879 C C . ALA A 1 104 ? -13.855 -7.193 6.071 1.00 66.38 104 ALA A C 1
ATOM 881 O O . ALA A 1 104 ? -13.278 -6.908 5.020 1.00 66.38 104 ALA A O 1
ATOM 882 N N . GLN A 1 105 ? -13.181 -7.543 7.167 1.00 71.19 105 GLN A N 1
ATOM 883 C CA . GLN A 1 105 ? -11.726 -7.644 7.214 1.00 71.19 105 GLN A CA 1
ATOM 884 C C . GLN A 1 105 ? -11.211 -8.784 6.318 1.00 71.19 105 GLN A C 1
ATOM 886 O O . GLN A 1 105 ? -10.361 -8.529 5.461 1.00 71.19 105 GLN A O 1
ATOM 891 N N . ASN A 1 106 ? -11.798 -9.983 6.407 1.00 78.06 106 ASN A N 1
ATOM 892 C CA . ASN A 1 106 ? -11.441 -11.125 5.552 1.00 78.06 106 ASN A CA 1
ATOM 893 C C . ASN A 1 106 ? -11.611 -10.816 4.056 1.00 78.06 106 ASN A C 1
ATOM 895 O O . ASN A 1 106 ? -10.671 -10.966 3.272 1.00 78.06 106 ASN A O 1
ATOM 899 N N . LEU A 1 107 ? -12.783 -10.298 3.667 1.00 78.81 107 LEU A N 1
ATOM 900 C CA . LEU A 1 107 ? -13.079 -9.932 2.276 1.00 78.81 107 LEU A CA 1
ATOM 901 C C . LEU A 1 107 ? -12.075 -8.916 1.713 1.00 78.81 107 LEU A C 1
ATOM 903 O O . LEU A 1 107 ? -11.741 -8.950 0.530 1.00 78.81 107 LEU A O 1
ATOM 907 N N . ARG A 1 108 ? -11.545 -8.022 2.552 1.00 76.94 108 ARG A N 1
ATOM 908 C CA . ARG A 1 108 ? -10.528 -7.047 2.145 1.00 76.94 108 ARG A CA 1
ATOM 909 C C . ARG A 1 108 ? -9.152 -7.681 1.951 1.00 76.94 108 ARG A C 1
ATOM 911 O O . ARG A 1 108 ? -8.438 -7.296 1.025 1.00 76.94 108 ARG A O 1
ATOM 918 N N . HIS A 1 109 ? -8.739 -8.610 2.811 1.00 83.12 109 HIS A N 1
ATOM 919 C CA . HIS A 1 109 ? -7.478 -9.330 2.605 1.00 83.12 109 HIS A CA 1
ATOM 920 C C . HIS A 1 109 ? -7.515 -10.123 1.295 1.00 83.12 109 HIS A C 1
ATOM 922 O O . HIS A 1 109 ? -6.544 -10.099 0.530 1.00 83.12 109 HIS A O 1
ATOM 928 N N . GLU A 1 110 ? -8.664 -10.718 0.979 1.00 87.56 110 GLU A N 1
ATOM 929 C CA . GLU A 1 110 ? -8.935 -11.339 -0.318 1.00 87.56 110 GLU A CA 1
ATOM 930 C C . GLU A 1 110 ? -8.916 -10.316 -1.470 1.00 87.56 110 GLU A C 1
ATOM 932 O O . GLU A 1 110 ? -8.256 -10.551 -2.480 1.00 87.56 110 GLU A O 1
ATOM 937 N N . GLU A 1 111 ? -9.538 -9.140 -1.321 1.00 88.31 111 GLU A N 1
ATOM 938 C CA . GLU A 1 111 ? -9.510 -8.062 -2.327 1.00 88.31 111 GLU A CA 1
ATOM 939 C C . GLU A 1 111 ? -8.075 -7.605 -2.644 1.00 88.31 111 GLU A C 1
ATOM 941 O O . GLU A 1 111 ? -7.695 -7.483 -3.814 1.00 88.31 111 GLU A O 1
ATOM 946 N N . ILE A 1 112 ? -7.259 -7.355 -1.614 1.00 91.00 112 ILE A N 1
ATOM 947 C CA . ILE A 1 112 ? -5.875 -6.887 -1.772 1.00 91.00 112 ILE A CA 1
ATOM 948 C C . ILE A 1 112 ? -5.027 -7.973 -2.440 1.00 91.00 112 ILE A C 1
ATOM 950 O O . ILE A 1 112 ? -4.294 -7.680 -3.387 1.00 91.00 112 ILE A O 1
ATOM 954 N N . THR A 1 113 ? -5.129 -9.225 -1.985 1.00 90.56 113 THR A N 1
ATOM 955 C CA . THR A 1 113 ? -4.365 -10.341 -2.567 1.00 90.56 113 THR A CA 1
ATOM 956 C C . THR A 1 113 ? -4.773 -10.609 -4.014 1.00 90.56 113 THR A C 1
ATOM 958 O O . THR A 1 113 ? -3.900 -10.708 -4.879 1.00 90.56 113 THR A O 1
ATOM 961 N N . ALA A 1 114 ? -6.074 -10.621 -4.312 1.00 94.38 114 ALA A N 1
ATOM 962 C CA . ALA A 1 114 ? -6.589 -10.746 -5.672 1.00 94.38 114 ALA A CA 1
ATOM 963 C C . ALA A 1 114 ? -6.103 -9.604 -6.577 1.00 94.38 114 ALA A C 1
ATOM 965 O O . ALA A 1 114 ? -5.669 -9.858 -7.701 1.00 94.38 114 ALA A O 1
ATOM 966 N N . SER A 1 115 ? -6.101 -8.361 -6.085 1.00 93.75 115 SER A N 1
ATOM 967 C CA . SER A 1 115 ? -5.628 -7.193 -6.842 1.00 93.75 115 SER A CA 1
ATOM 968 C C . SER A 1 115 ? -4.141 -7.295 -7.191 1.00 93.75 115 SER A C 1
ATOM 970 O O . SER A 1 115 ? -3.753 -7.052 -8.335 1.00 93.75 115 SER A O 1
ATOM 972 N N . VAL A 1 116 ? -3.301 -7.717 -6.238 1.00 94.62 116 VAL A N 1
ATOM 973 C CA . VAL A 1 116 ? -1.861 -7.914 -6.473 1.00 94.62 116 VAL A CA 1
ATOM 974 C C . VAL A 1 116 ? -1.627 -9.003 -7.518 1.00 94.62 116 VAL A C 1
ATOM 976 O O . VAL A 1 116 ? -0.891 -8.772 -8.480 1.00 94.62 116 VAL A O 1
ATOM 979 N N . ILE A 1 117 ? -2.294 -10.154 -7.383 1.00 96.56 117 ILE A N 1
ATOM 980 C CA . ILE A 1 117 ? -2.204 -11.257 -8.350 1.00 96.56 117 ILE A CA 1
ATOM 981 C C . ILE A 1 117 ? -2.652 -10.793 -9.740 1.00 96.56 117 ILE A C 1
ATOM 983 O O . ILE 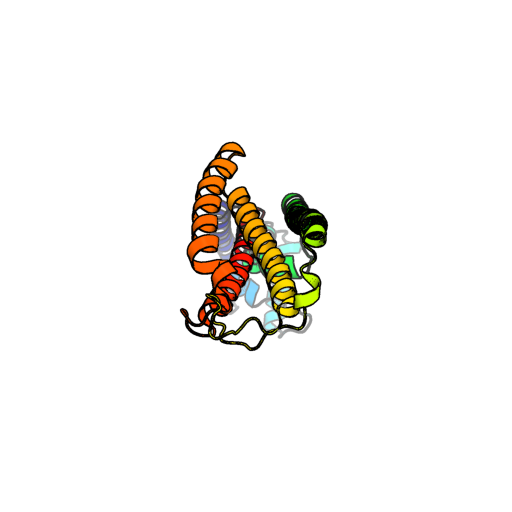A 1 117 ? -1.946 -11.018 -10.724 1.00 96.56 117 ILE A O 1
ATOM 987 N N . ALA A 1 118 ? -3.785 -10.093 -9.828 1.00 96.62 118 ALA A N 1
ATOM 988 C CA . ALA A 1 118 ? -4.301 -9.566 -11.084 1.00 96.62 118 ALA A CA 1
ATOM 989 C C . ALA A 1 118 ? -3.304 -8.600 -11.742 1.00 96.62 118 ALA A C 1
ATOM 991 O O . ALA A 1 118 ? -3.020 -8.732 -12.932 1.00 96.62 118 ALA A O 1
ATOM 992 N N . SER A 1 119 ? -2.715 -7.677 -10.974 1.00 96.31 119 SER A N 1
ATOM 993 C CA . SER A 1 119 ? -1.718 -6.729 -11.487 1.00 96.31 119 SER A CA 1
ATOM 994 C C . SER A 1 119 ? -0.479 -7.432 -12.050 1.00 96.31 119 SER A C 1
ATOM 996 O O . SER A 1 119 ? 0.011 -7.067 -13.120 1.00 96.31 119 SER A O 1
ATOM 998 N N . PHE A 1 120 ? -0.016 -8.491 -11.380 1.00 96.69 120 PHE A N 1
ATOM 999 C CA . PHE A 1 120 ? 1.125 -9.286 -11.815 1.00 96.69 120 PHE A CA 1
ATOM 1000 C C . PHE A 1 120 ? 0.823 -10.045 -13.112 1.00 96.69 120 PHE A C 1
ATOM 1002 O O . PHE A 1 120 ? 1.631 -10.030 -14.043 1.00 96.69 120 PHE A O 1
ATOM 1009 N N . ILE A 1 121 ? -0.359 -10.663 -13.207 1.00 97.81 121 ILE A N 1
ATOM 1010 C CA . ILE A 1 121 ? -0.808 -11.363 -14.417 1.00 97.81 121 ILE A CA 1
ATOM 1011 C C . ILE A 1 121 ? -0.909 -10.384 -15.591 1.00 97.81 121 ILE A C 1
ATOM 1013 O O . ILE A 1 121 ? -0.384 -10.667 -16.667 1.00 97.81 121 ILE A O 1
ATOM 1017 N N . ILE A 1 122 ? -1.529 -9.218 -15.387 1.00 96.94 122 ILE A N 1
ATOM 1018 C CA . ILE A 1 122 ? -1.684 -8.196 -16.431 1.00 96.94 122 ILE A CA 1
ATOM 1019 C C . ILE A 1 122 ? -0.316 -7.700 -16.915 1.00 96.94 122 ILE A C 1
ATOM 1021 O O . ILE A 1 122 ? -0.076 -7.675 -18.123 1.00 96.94 122 ILE A O 1
ATOM 1025 N N . ALA A 1 123 ? 0.602 -7.373 -15.998 1.00 96.62 123 ALA A N 1
ATOM 1026 C CA . ALA A 1 123 ? 1.961 -6.959 -16.351 1.00 96.62 123 ALA A CA 1
ATOM 1027 C C . ALA A 1 123 ? 2.703 -8.054 -17.137 1.00 96.62 123 ALA A C 1
ATOM 1029 O O . ALA A 1 123 ? 3.353 -7.773 -18.145 1.00 96.62 123 ALA A O 1
ATOM 1030 N N . THR A 1 124 ? 2.542 -9.318 -16.736 1.00 97.56 124 THR A N 1
ATOM 1031 C CA . THR A 1 124 ? 3.137 -10.468 -17.431 1.00 97.56 124 THR A CA 1
ATOM 1032 C C . THR A 1 124 ? 2.598 -10.600 -18.854 1.00 97.56 124 THR A C 1
ATOM 1034 O O . THR A 1 124 ? 3.376 -10.730 -19.797 1.00 97.56 124 THR A O 1
ATOM 1037 N N . ILE A 1 125 ? 1.276 -10.522 -19.039 1.00 97.62 125 ILE A N 1
ATOM 1038 C CA . ILE A 1 125 ? 0.641 -10.589 -20.363 1.00 97.62 125 ILE A CA 1
ATOM 1039 C C . ILE A 1 125 ? 1.136 -9.442 -21.249 1.00 97.62 125 ILE A C 1
ATOM 1041 O O . ILE A 1 125 ? 1.505 -9.670 -22.402 1.00 97.62 125 ILE A O 1
ATOM 1045 N N . GLN A 1 126 ? 1.203 -8.224 -20.710 1.00 96.12 126 GLN 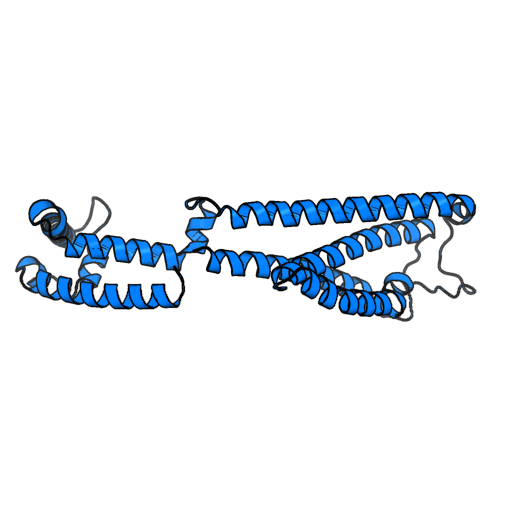A N 1
ATOM 1046 C CA . GLN A 1 126 ? 1.709 -7.063 -21.438 1.00 96.12 126 GLN A CA 1
ATOM 1047 C C . GLN A 1 126 ? 3.166 -7.260 -21.884 1.00 96.12 126 GLN A C 1
ATOM 1049 O O . GLN A 1 126 ? 3.499 -6.978 -23.036 1.00 96.12 126 GLN A O 1
ATOM 1054 N N . LEU A 1 127 ? 4.027 -7.781 -21.007 1.00 96.25 127 LEU A N 1
ATOM 1055 C CA . LEU A 1 127 ? 5.420 -8.085 -21.336 1.00 96.25 127 LEU A CA 1
ATOM 1056 C C . LEU A 1 127 ? 5.542 -9.211 -22.367 1.00 96.25 127 LEU A C 1
ATOM 1058 O O . LEU A 1 127 ? 6.374 -9.110 -23.263 1.00 96.25 127 LEU A O 1
ATOM 1062 N N . ILE A 1 128 ? 4.705 -10.252 -22.297 1.00 96.75 128 ILE A N 1
ATOM 1063 C CA . ILE A 1 128 ? 4.672 -11.320 -23.308 1.00 96.75 128 ILE A CA 1
ATOM 1064 C C . ILE A 1 128 ? 4.359 -10.729 -24.683 1.00 96.75 128 ILE A C 1
ATOM 1066 O O . ILE A 1 128 ? 5.093 -10.983 -25.637 1.00 96.75 128 ILE A O 1
ATOM 1070 N N . ILE A 1 129 ? 3.310 -9.908 -24.782 1.00 96.06 129 ILE A N 1
ATOM 1071 C CA . ILE A 1 129 ? 2.930 -9.246 -26.037 1.00 96.06 129 ILE A CA 1
ATOM 1072 C C . ILE A 1 129 ? 4.088 -8.379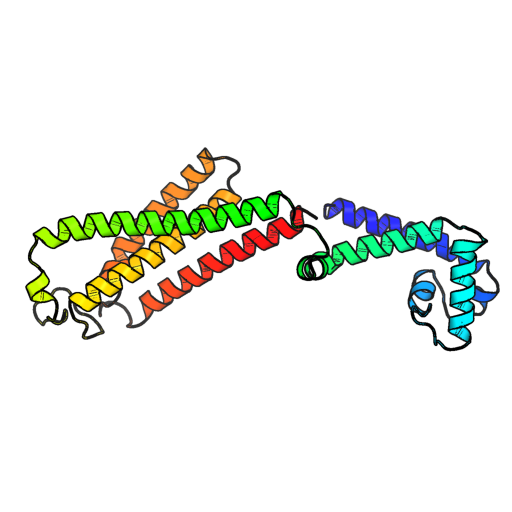 -26.546 1.00 96.06 129 ILE A C 1
ATOM 1074 O O . ILE A 1 129 ? 4.467 -8.479 -27.715 1.00 96.06 129 ILE A O 1
ATOM 1078 N N . LEU A 1 130 ? 4.696 -7.581 -25.662 1.00 94.12 130 LEU A N 1
ATOM 1079 C CA . LEU A 1 130 ? 5.846 -6.745 -25.998 1.00 94.12 130 LEU A CA 1
ATOM 1080 C C . LEU A 1 130 ? 7.016 -7.582 -26.531 1.00 94.12 130 LEU A C 1
ATOM 1082 O O . LEU A 1 130 ? 7.588 -7.229 -27.558 1.00 94.12 130 LEU A O 1
ATOM 1086 N N . PHE A 1 131 ? 7.358 -8.697 -25.883 1.00 93.81 131 PHE A N 1
ATOM 1087 C CA . PHE A 1 131 ? 8.476 -9.546 -26.294 1.00 93.81 131 PHE A CA 1
ATOM 1088 C C . PHE A 1 131 ? 8.220 -10.298 -27.600 1.00 93.81 131 PHE A C 1
ATOM 1090 O O . PHE A 1 131 ? 9.154 -10.481 -28.383 1.00 93.81 131 PHE A O 1
ATOM 1097 N N . VAL A 1 132 ? 6.973 -10.688 -27.877 1.00 94.06 132 VAL A N 1
ATOM 1098 C CA . VAL A 1 132 ? 6.589 -11.284 -29.166 1.00 94.06 132 VAL A CA 1
ATOM 1099 C C . VAL A 1 132 ? 6.825 -10.297 -30.308 1.00 94.06 132 VAL A C 1
ATOM 1101 O O . VAL A 1 132 ? 7.416 -10.672 -31.321 1.00 94.06 132 VAL A O 1
ATOM 1104 N N . VAL A 1 133 ? 6.419 -9.035 -30.133 1.00 93.06 133 VAL A N 1
ATOM 1105 C CA . VAL A 1 133 ? 6.669 -7.970 -31.117 1.00 93.06 133 VAL A CA 1
ATOM 1106 C C . VAL A 1 133 ? 8.165 -7.657 -31.200 1.00 93.06 133 VAL A C 1
ATOM 1108 O O . VAL A 1 133 ? 8.735 -7.609 -32.285 1.00 93.06 133 VAL A O 1
ATOM 1111 N N . TYR A 1 134 ? 8.831 -7.513 -30.055 1.00 89.44 134 TYR A N 1
ATOM 1112 C CA . TYR A 1 134 ? 10.250 -7.178 -29.965 1.00 89.44 134 TYR A CA 1
ATOM 1113 C C . TYR A 1 134 ? 11.153 -8.202 -30.663 1.00 89.44 134 TYR A C 1
ATOM 1115 O O . TYR A 1 134 ? 12.098 -7.819 -31.353 1.00 89.44 134 TYR A O 1
ATOM 1123 N N . LYS A 1 135 ? 10.835 -9.499 -30.549 1.00 90.19 135 LYS A N 1
ATOM 1124 C CA . LYS A 1 135 ? 11.583 -10.587 -31.195 1.00 90.19 135 LYS A CA 1
ATOM 1125 C C . LYS A 1 135 ? 11.690 -10.414 -32.716 1.00 90.19 135 LYS A C 1
ATOM 1127 O O . LYS A 1 135 ? 12.668 -10.868 -33.302 1.00 90.19 135 LYS A O 1
ATOM 1132 N N . GLN A 1 136 ? 10.728 -9.746 -33.356 1.00 91.56 136 GLN A N 1
ATOM 1133 C CA . GLN A 1 136 ? 10.720 -9.533 -34.808 1.00 91.56 136 GLN A CA 1
ATOM 1134 C C . GLN A 1 136 ? 11.812 -8.559 -35.283 1.00 91.56 136 GLN A C 1
ATOM 1136 O O . GLN A 1 136 ? 12.162 -8.567 -36.460 1.00 91.56 136 GLN A O 1
ATOM 1141 N N . ASN A 1 137 ? 12.399 -7.763 -34.382 1.00 88.81 137 ASN A N 1
ATOM 1142 C CA . ASN A 1 137 ? 13.364 -6.714 -34.728 1.00 88.81 137 ASN A CA 1
ATOM 1143 C C . ASN A 1 137 ? 14.827 -7.191 -34.818 1.00 88.81 137 ASN A C 1
ATOM 1145 O O . ASN A 1 137 ? 15.708 -6.374 -35.066 1.00 88.81 137 ASN A O 1
ATOM 1149 N N . ASN A 1 138 ? 15.116 -8.484 -34.607 1.00 87.94 138 ASN A N 1
ATOM 1150 C CA . ASN A 1 138 ? 16.470 -9.068 -34.683 1.00 87.94 138 ASN A CA 1
ATOM 1151 C C . ASN A 1 138 ? 17.548 -8.339 -33.847 1.00 87.94 138 ASN A C 1
ATOM 1153 O O . ASN A 1 138 ? 18.738 -8.393 -34.149 1.00 87.94 138 ASN A O 1
ATOM 1157 N N . THR A 1 139 ? 17.154 -7.697 -32.749 1.00 87.50 139 THR A N 1
ATOM 1158 C CA . THR A 1 139 ? 18.042 -6.917 -31.870 1.00 87.50 139 THR A CA 1
ATOM 1159 C C . THR A 1 139 ? 18.930 -7.776 -30.969 1.00 87.50 139 THR A C 1
ATOM 1161 O O . THR A 1 139 ? 19.791 -7.246 -30.272 1.00 87.50 139 THR A O 1
ATOM 1164 N N . TYR A 1 140 ? 18.753 -9.102 -30.981 1.00 87.31 140 TYR A N 1
ATOM 1165 C CA . TYR A 1 140 ? 19.505 -10.027 -30.128 1.00 87.31 140 TYR A CA 1
ATOM 1166 C C . TYR A 1 140 ? 21.019 -9.979 -30.378 1.00 87.31 140 TYR A C 1
ATOM 1168 O O . TYR A 1 140 ? 21.797 -10.234 -29.468 1.00 87.31 140 TYR A O 1
ATOM 1176 N N . MET A 1 141 ? 21.456 -9.574 -31.575 1.00 91.50 141 MET A N 1
ATOM 1177 C CA . MET A 1 141 ? 22.881 -9.374 -31.868 1.00 91.50 141 MET A CA 1
ATOM 1178 C C . MET A 1 141 ? 23.563 -8.330 -30.970 1.00 91.50 141 MET A C 1
ATOM 1180 O O . MET A 1 141 ? 24.782 -8.348 -30.851 1.00 91.50 141 MET A O 1
ATOM 1184 N N . PHE A 1 142 ? 22.794 -7.445 -30.327 1.00 89.94 142 PHE A N 1
ATOM 1185 C CA . PHE A 1 142 ? 23.313 -6.421 -29.422 1.00 89.94 142 PHE A CA 1
ATOM 1186 C C . PHE A 1 142 ? 23.281 -6.837 -27.949 1.00 89.94 142 PHE A C 1
ATOM 1188 O O . PHE A 1 142 ? 23.644 -6.032 -27.103 1.00 89.94 142 PHE A O 1
ATOM 1195 N N . TRP A 1 143 ? 22.841 -8.057 -27.620 1.00 90.38 143 TRP A N 1
ATOM 1196 C CA . TRP A 1 143 ? 22.579 -8.499 -26.243 1.00 90.38 143 TRP A CA 1
ATOM 1197 C C . TRP A 1 143 ? 23.751 -8.257 -25.278 1.00 90.38 143 TRP A C 1
ATOM 1199 O O . TRP A 1 143 ? 23.549 -7.732 -24.180 1.00 90.38 143 TRP A O 1
ATOM 1209 N N . ASP A 1 144 ? 24.968 -8.569 -25.720 1.00 93.62 144 ASP A N 1
ATOM 1210 C CA . ASP A 1 144 ? 26.197 -8.426 -24.931 1.00 93.62 144 ASP A CA 1
ATOM 1211 C C . ASP A 1 144 ? 26.911 -7.082 -25.150 1.00 93.62 144 ASP A C 1
ATOM 1213 O O . ASP A 1 144 ? 27.938 -6.809 -24.529 1.00 93.62 144 ASP A O 1
ATOM 1217 N N . CYS A 1 145 ? 26.381 -6.211 -26.014 1.00 90.56 145 CYS A N 1
ATOM 1218 C CA . CYS A 1 145 ? 26.958 -4.892 -26.246 1.00 90.56 145 CYS A CA 1
ATOM 1219 C C . CYS A 1 145 ? 26.692 -3.966 -25.054 1.00 90.56 145 CYS A C 1
ATOM 1221 O O . CYS A 1 145 ? 25.585 -3.924 -24.515 1.00 90.56 145 CYS A O 1
ATOM 1223 N N . ILE A 1 146 ? 27.704 -3.192 -24.664 1.00 90.38 146 ILE A N 1
ATOM 1224 C CA . ILE A 1 146 ? 27.589 -2.171 -23.618 1.00 90.38 146 ILE A CA 1
ATOM 1225 C C . ILE A 1 146 ? 26.744 -1.005 -24.143 1.00 90.38 146 ILE A C 1
ATOM 1227 O O . ILE A 1 146 ? 26.927 -0.564 -25.278 1.00 90.38 146 ILE A O 1
ATOM 1231 N N . ILE A 1 147 ? 25.822 -0.504 -23.316 1.00 86.62 147 ILE A N 1
ATOM 1232 C CA . ILE A 1 147 ? 24.940 0.610 -23.707 1.00 86.62 147 ILE A CA 1
ATOM 1233 C C . ILE A 1 147 ? 25.673 1.956 -23.783 1.00 86.62 147 ILE A C 1
ATOM 1235 O O . ILE A 1 147 ? 25.249 2.842 -24.517 1.00 86.62 147 ILE A O 1
ATOM 1239 N N . ASN A 1 148 ? 26.771 2.095 -23.035 1.00 85.44 148 ASN A N 1
ATOM 1240 C CA . ASN A 1 148 ? 27.635 3.268 -23.050 1.00 85.44 148 ASN A CA 1
ATOM 1241 C C . ASN A 1 148 ? 28.443 3.313 -24.349 1.00 85.44 148 ASN A C 1
ATOM 1243 O O . ASN A 1 148 ? 29.247 2.424 -24.628 1.00 85.44 148 ASN A O 1
ATOM 1247 N N . SER A 1 149 ? 28.275 4.386 -25.117 1.00 79.56 149 SER A N 1
ATOM 1248 C CA . SER A 1 149 ? 29.088 4.681 -26.293 1.00 79.56 149 SER A CA 1
ATOM 1249 C C . SER A 1 149 ? 29.315 6.186 -26.432 1.00 79.56 149 SER A C 1
ATOM 1251 O O . SER A 1 149 ? 28.493 7.000 -26.022 1.00 79.56 149 SER A O 1
ATOM 1253 N N . ALA A 1 150 ? 30.429 6.573 -27.057 1.00 71.88 150 ALA A N 1
ATOM 1254 C CA . ALA A 1 150 ? 30.756 7.978 -27.319 1.00 71.88 150 ALA A CA 1
ATOM 1255 C C . ALA A 1 150 ? 29.774 8.664 -28.292 1.00 71.88 150 ALA A C 1
ATOM 1257 O O . ALA A 1 150 ? 29.730 9.888 -28.353 1.00 71.88 150 ALA A O 1
ATOM 1258 N N . ILE A 1 151 ? 29.012 7.878 -29.063 1.00 71.38 151 ILE A N 1
ATOM 1259 C CA . ILE A 1 151 ? 28.064 8.354 -30.087 1.00 71.38 151 ILE A CA 1
ATOM 1260 C C . ILE A 1 151 ? 26.608 8.060 -29.673 1.00 71.38 151 ILE A C 1
ATOM 1262 O O . ILE A 1 151 ? 25.670 8.491 -30.335 1.00 71.38 151 ILE A O 1
ATOM 1266 N N . SER A 1 152 ? 26.383 7.324 -28.580 1.00 69.88 152 SER A N 1
ATOM 1267 C CA . SER A 1 152 ? 25.026 7.051 -28.106 1.00 69.88 152 SER A CA 1
ATOM 1268 C C . SER A 1 152 ? 24.478 8.232 -27.310 1.00 69.88 152 SER A C 1
ATOM 1270 O O . SER A 1 152 ? 25.116 8.677 -26.359 1.00 69.88 152 SER A O 1
ATOM 1272 N N . ASP A 1 153 ? 23.231 8.620 -27.582 1.00 68.44 153 ASP A N 1
ATOM 1273 C CA . ASP A 1 153 ? 22.461 9.569 -26.755 1.00 68.44 153 ASP A CA 1
ATOM 1274 C C . ASP A 1 153 ? 22.186 9.051 -25.325 1.00 68.44 153 ASP A C 1
ATOM 1276 O O . ASP A 1 153 ? 21.609 9.744 -24.484 1.00 68.44 153 ASP A O 1
ATOM 1280 N N . MET A 1 154 ? 22.584 7.810 -25.037 1.00 71.12 154 MET A N 1
ATOM 1281 C CA . MET A 1 154 ? 22.367 7.117 -23.779 1.00 71.12 154 MET A CA 1
ATOM 1282 C C . MET A 1 154 ? 23.694 6.944 -23.032 1.00 71.12 154 MET A C 1
ATOM 1284 O O . MET A 1 154 ? 24.393 5.951 -23.187 1.00 71.12 154 MET A O 1
ATOM 1288 N N . SER A 1 155 ? 24.029 7.925 -22.196 1.00 79.88 155 SER A N 1
ATOM 1289 C CA . SER A 1 155 ? 25.145 7.834 -21.248 1.00 79.88 155 SER A CA 1
ATOM 1290 C C . SER A 1 155 ? 24.635 7.329 -19.900 1.00 79.88 155 SER A C 1
ATOM 1292 O O . SER A 1 155 ? 23.730 7.937 -19.319 1.00 79.88 155 SER A O 1
ATOM 1294 N N . SER A 1 156 ? 25.195 6.220 -19.414 1.00 84.56 156 SER A N 1
ATOM 1295 C CA . SER A 1 156 ? 24.803 5.525 -18.189 1.00 84.56 156 SER A CA 1
ATOM 1296 C C . SER A 1 156 ? 25.931 5.490 -17.153 1.00 84.56 156 SER A C 1
ATOM 1298 O O . SER A 1 156 ? 27.089 5.240 -17.474 1.00 84.56 156 SER A O 1
ATOM 1300 N N . TRP A 1 157 ? 25.585 5.667 -15.875 1.00 87.50 157 TRP A N 1
ATOM 1301 C CA . TRP A 1 157 ? 26.510 5.531 -14.737 1.00 87.50 157 TRP A CA 1
ATOM 1302 C C . TRP A 1 157 ? 27.080 4.123 -14.551 1.00 87.50 157 TRP A C 1
ATOM 1304 O O . TRP A 1 157 ? 28.021 3.941 -13.775 1.00 87.50 157 TRP A O 1
ATOM 1314 N N . TYR A 1 158 ? 26.454 3.130 -15.176 1.00 86.50 158 TYR A N 1
ATOM 1315 C CA . TYR A 1 158 ? 26.800 1.722 -15.055 1.00 86.50 158 TYR A CA 1
ATOM 1316 C C . TYR A 1 158 ? 27.151 1.156 -16.427 1.00 86.50 158 TYR A C 1
ATOM 1318 O O . TYR A 1 158 ? 26.415 1.394 -17.390 1.00 86.50 158 TYR A O 1
ATOM 1326 N N . ASP A 1 159 ? 28.208 0.348 -16.478 1.00 87.69 159 ASP A N 1
ATOM 1327 C CA . ASP A 1 159 ? 28.605 -0.423 -17.659 1.00 87.69 159 ASP A CA 1
ATOM 1328 C C . ASP A 1 159 ? 27.746 -1.684 -17.782 1.00 87.69 159 ASP A C 1
ATOM 1330 O O . ASP A 1 159 ? 28.200 -2.809 -17.582 1.00 87.69 159 ASP A O 1
ATOM 1334 N N . ILE A 1 160 ? 26.457 -1.475 -18.047 1.00 88.94 160 ILE A N 1
ATOM 1335 C CA . ILE A 1 160 ? 25.500 -2.558 -18.267 1.00 88.94 160 ILE A CA 1
ATOM 1336 C C . ILE A 1 160 ? 25.444 -2.936 -19.743 1.00 88.94 160 ILE A C 1
ATOM 1338 O O . ILE A 1 160 ? 25.544 -2.087 -20.635 1.00 88.94 160 ILE A O 1
ATOM 1342 N N . THR A 1 161 ? 25.246 -4.224 -20.002 1.00 92.94 161 THR A N 1
ATOM 1343 C CA . THR A 1 161 ? 24.953 -4.690 -21.357 1.00 92.94 161 THR A CA 1
ATOM 1344 C C . THR A 1 161 ? 23.516 -4.350 -21.742 1.00 92.94 161 THR A C 1
ATOM 1346 O O . THR A 1 161 ? 22.647 -4.125 -20.892 1.00 92.94 161 THR A O 1
ATOM 1349 N N . PHE A 1 162 ? 23.235 -4.339 -23.039 1.00 89.62 162 PHE A N 1
ATOM 1350 C CA . PHE A 1 162 ? 21.891 -4.145 -23.565 1.00 89.62 162 PHE A CA 1
ATOM 1351 C C . PHE A 1 162 ? 20.897 -5.172 -22.999 1.00 89.62 162 PHE A C 1
ATOM 1353 O O . PHE A 1 162 ? 19.799 -4.805 -22.582 1.00 89.62 162 PHE A O 1
ATOM 1360 N N . GLY A 1 163 ? 21.296 -6.445 -22.893 1.00 91.00 163 GLY A N 1
ATOM 1361 C CA . GLY A 1 163 ? 20.485 -7.494 -22.273 1.00 91.00 163 GLY A CA 1
ATOM 1362 C C . GLY A 1 163 ? 20.181 -7.222 -20.797 1.00 91.00 163 GLY A C 1
ATOM 1363 O O . GLY A 1 163 ? 19.034 -7.341 -20.361 1.00 91.00 163 GLY A O 1
ATOM 1364 N N . GLN A 1 164 ? 21.177 -6.771 -20.027 1.00 92.62 164 GLN A N 1
ATOM 1365 C CA . GLN A 1 164 ? 20.981 -6.376 -18.627 1.00 92.62 164 GLN A CA 1
ATOM 1366 C C . GLN A 1 164 ? 20.031 -5.179 -18.493 1.00 92.62 164 GLN A C 1
ATOM 1368 O O . GLN A 1 164 ? 19.197 -5.158 -17.588 1.00 92.62 164 GLN A O 1
ATOM 1373 N N . TYR A 1 165 ? 20.101 -4.210 -19.410 1.00 90.56 165 TYR A N 1
ATOM 1374 C CA . TYR A 1 165 ? 19.177 -3.075 -19.441 1.00 90.56 165 TYR A CA 1
ATOM 1375 C C . TYR A 1 165 ? 17.727 -3.502 -19.735 1.00 90.56 165 TYR A C 1
ATOM 1377 O O . TYR A 1 165 ? 16.792 -2.993 -19.109 1.00 90.56 165 TYR A O 1
ATOM 1385 N N . ILE A 1 166 ? 17.523 -4.480 -20.626 1.00 91.50 166 ILE A N 1
ATOM 1386 C CA . ILE A 1 166 ? 16.199 -5.071 -20.883 1.00 91.50 166 ILE A CA 1
ATOM 1387 C C . ILE A 1 166 ? 15.663 -5.750 -19.619 1.00 91.50 166 ILE A C 1
ATOM 1389 O O . ILE A 1 166 ? 14.528 -5.488 -19.223 1.00 91.50 166 ILE A O 1
ATOM 1393 N N . ILE A 1 167 ? 16.475 -6.577 -18.952 1.00 93.00 167 ILE A N 1
ATOM 1394 C CA . ILE A 1 167 ? 16.082 -7.252 -17.704 1.00 93.00 167 ILE A CA 1
ATOM 1395 C C . ILE A 1 167 ? 15.715 -6.225 -16.624 1.00 93.00 167 ILE A C 1
ATOM 1397 O O . ILE A 1 167 ? 14.675 -6.349 -15.978 1.00 93.00 167 ILE A O 1
ATOM 1401 N N . LEU A 1 168 ? 16.521 -5.174 -16.461 1.00 91.44 168 LEU A N 1
ATOM 1402 C CA . LEU A 1 168 ? 16.243 -4.088 -15.520 1.00 91.44 168 LEU A CA 1
ATOM 1403 C C . LEU A 1 168 ? 14.915 -3.384 -15.829 1.00 91.44 168 LEU A C 1
ATOM 1405 O O . LEU A 1 168 ? 14.135 -3.100 -14.920 1.00 91.44 168 LEU A O 1
ATOM 1409 N N . SER A 1 169 ? 14.628 -3.154 -17.110 1.00 90.75 169 SER A N 1
ATOM 1410 C CA . SER A 1 169 ? 13.368 -2.556 -17.564 1.00 90.75 169 SER A CA 1
ATOM 1411 C C . SER A 1 169 ? 12.160 -3.449 -17.260 1.00 90.75 169 SER A C 1
ATOM 1413 O O . SER A 1 169 ? 11.111 -2.940 -16.867 1.00 90.75 169 SER A O 1
ATOM 1415 N N . VAL A 1 170 ? 12.307 -4.775 -17.373 1.00 94.50 170 VAL A N 1
ATOM 1416 C CA . VAL A 1 170 ? 11.276 -5.749 -16.975 1.00 94.50 170 VAL A CA 1
ATOM 1417 C C . VAL A 1 170 ? 11.012 -5.690 -15.471 1.00 94.50 170 VAL A C 1
ATOM 1419 O O . VAL A 1 170 ? 9.858 -5.595 -15.056 1.00 94.50 170 VAL A O 1
ATOM 1422 N N . VAL A 1 171 ? 12.065 -5.699 -14.650 1.00 93.62 171 VAL A N 1
ATOM 1423 C CA . VAL A 1 171 ? 11.938 -5.606 -13.185 1.00 93.62 171 VAL A CA 1
ATOM 1424 C C . VAL A 1 171 ? 11.233 -4.308 -12.783 1.00 93.62 171 VAL A C 1
ATOM 1426 O O . VAL A 1 171 ? 10.305 -4.329 -11.975 1.00 93.62 171 VAL A O 1
ATOM 1429 N N . LEU A 1 172 ? 11.618 -3.182 -13.387 1.00 91.31 172 LEU A N 1
ATOM 1430 C CA . LEU A 1 172 ? 10.971 -1.892 -13.145 1.00 91.31 172 LEU A CA 1
ATOM 1431 C C . LEU A 1 172 ? 9.503 -1.880 -13.556 1.00 91.31 172 LEU A C 1
ATOM 1433 O O . LEU A 1 172 ? 8.692 -1.276 -12.859 1.00 91.31 172 LEU A O 1
ATOM 1437 N N . ASN A 1 173 ? 9.147 -2.554 -14.650 1.00 93.38 173 ASN A N 1
ATOM 1438 C CA . ASN A 1 173 ? 7.760 -2.647 -15.086 1.00 93.38 173 ASN A CA 1
ATOM 1439 C C . ASN A 1 173 ? 6.884 -3.333 -14.022 1.00 93.38 173 ASN A C 1
ATOM 1441 O O . ASN A 1 173 ? 5.839 -2.795 -13.662 1.00 93.38 173 ASN A O 1
ATOM 1445 N N . TYR A 1 174 ? 7.355 -4.436 -13.428 1.00 95.38 174 TYR A N 1
ATOM 1446 C CA . TYR A 1 174 ? 6.651 -5.087 -12.316 1.00 95.38 174 TYR A CA 1
ATOM 1447 C C . TYR A 1 174 ? 6.551 -4.198 -11.071 1.00 95.38 174 TYR A C 1
ATOM 1449 O O . TYR A 1 174 ? 5.498 -4.154 -10.437 1.00 95.38 174 TYR A O 1
ATOM 1457 N N . ILE A 1 175 ? 7.609 -3.453 -10.732 1.00 93.38 175 ILE A N 1
ATOM 1458 C CA . ILE A 1 175 ? 7.584 -2.498 -9.612 1.00 93.38 175 ILE A CA 1
ATOM 1459 C C . ILE A 1 175 ? 6.532 -1.405 -9.856 1.00 93.38 175 ILE A C 1
ATOM 1461 O O . ILE A 1 175 ? 5.750 -1.081 -8.965 1.00 93.38 175 ILE A O 1
ATOM 1465 N N . ILE A 1 176 ? 6.476 -0.854 -11.069 1.00 92.75 176 ILE A N 1
ATOM 1466 C CA . ILE A 1 176 ? 5.495 0.163 -11.462 1.00 92.75 176 ILE A CA 1
ATOM 1467 C C . ILE A 1 176 ? 4.068 -0.402 -11.417 1.00 92.75 176 ILE A C 1
ATOM 1469 O O . ILE A 1 176 ? 3.166 0.255 -10.891 1.00 92.75 176 ILE A O 1
ATOM 1473 N N . ALA A 1 177 ? 3.857 -1.623 -11.914 1.00 94.81 177 ALA A N 1
ATOM 1474 C CA . ALA A 1 177 ? 2.567 -2.308 -11.843 1.00 94.81 177 ALA A CA 1
ATOM 1475 C C . ALA A 1 177 ? 2.111 -2.501 -10.387 1.00 94.81 177 ALA A C 1
ATOM 1477 O O . ALA A 1 177 ? 0.967 -2.204 -10.046 1.00 94.81 177 ALA A O 1
ATOM 1478 N N . PHE A 1 178 ? 3.026 -2.899 -9.501 1.00 94.56 178 PHE A N 1
ATOM 1479 C CA . PHE A 1 178 ? 2.747 -3.021 -8.073 1.00 94.56 178 PHE A CA 1
ATOM 1480 C C . PHE A 1 178 ? 2.385 -1.672 -7.429 1.00 94.56 178 PHE A C 1
ATOM 1482 O O . PHE A 1 178 ? 1.366 -1.566 -6.749 1.00 94.56 178 PHE A O 1
ATOM 1489 N N . ILE A 1 179 ? 3.172 -0.617 -7.674 1.00 93.38 179 ILE A N 1
ATOM 1490 C CA . ILE A 1 179 ? 2.920 0.726 -7.119 1.00 93.38 179 ILE A CA 1
ATOM 1491 C C . ILE A 1 179 ? 1.552 1.252 -7.575 1.00 93.38 179 ILE A C 1
ATOM 1493 O O . ILE A 1 179 ? 0.766 1.735 -6.758 1.00 93.38 179 ILE A O 1
ATOM 1497 N N . THR A 1 180 ? 1.248 1.146 -8.870 1.00 93.19 180 THR A N 1
ATOM 1498 C CA . THR A 1 180 ? -0.031 1.611 -9.433 1.00 93.19 180 THR A CA 1
ATOM 1499 C C . THR A 1 180 ? -1.217 0.806 -8.904 1.00 93.19 180 THR A C 1
ATOM 1501 O O . THR A 1 180 ? -2.244 1.401 -8.573 1.00 93.19 180 THR A O 1
ATOM 1504 N N . CYS A 1 181 ? -1.061 -0.509 -8.722 1.00 94.88 181 CYS A N 1
ATOM 1505 C CA . CYS A 1 181 ? -2.042 -1.354 -8.043 1.00 94.88 181 CYS A CA 1
ATOM 1506 C C . CYS A 1 181 ? -2.320 -0.853 -6.620 1.00 94.88 181 CYS A C 1
ATOM 1508 O O . CYS A 1 181 ? -3.472 -0.618 -6.264 1.00 94.88 181 CYS A O 1
ATOM 1510 N N . MET A 1 182 ? -1.280 -0.619 -5.817 1.00 92.69 182 MET A N 1
ATOM 1511 C CA . MET A 1 182 ? -1.444 -0.177 -4.428 1.00 92.69 182 MET A CA 1
ATOM 1512 C C . MET A 1 182 ? -2.094 1.203 -4.311 1.00 92.69 182 MET A C 1
ATOM 1514 O O . MET A 1 182 ? -2.953 1.409 -3.453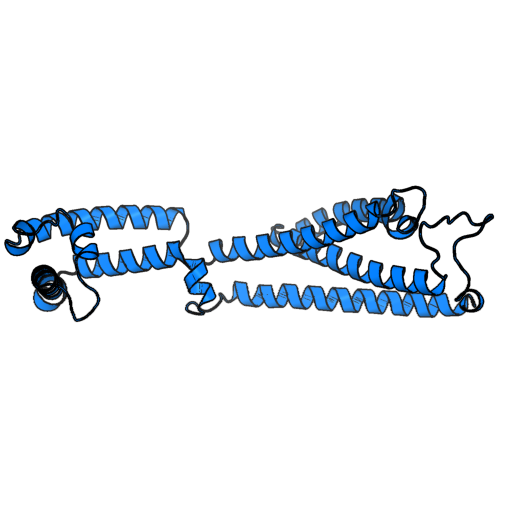 1.00 92.69 182 MET A O 1
ATOM 1518 N N . ILE A 1 183 ? -1.742 2.137 -5.198 1.00 92.12 183 ILE A N 1
ATOM 1519 C CA . ILE A 1 183 ? -2.403 3.445 -5.267 1.00 92.12 183 ILE A CA 1
ATOM 1520 C C . ILE A 1 183 ? -3.885 3.276 -5.624 1.00 92.12 183 ILE A C 1
ATOM 1522 O O . ILE A 1 183 ? -4.737 3.876 -4.972 1.00 92.12 183 ILE A O 1
ATOM 1526 N N . SER A 1 184 ? -4.205 2.442 -6.618 1.00 92.69 184 SER A N 1
ATOM 1527 C CA . SER A 1 184 ? -5.586 2.176 -7.044 1.00 92.69 184 SER A CA 1
ATOM 1528 C C . SER A 1 184 ? -6.433 1.597 -5.906 1.00 92.69 184 SER A C 1
ATOM 1530 O O . SER A 1 184 ? -7.497 2.131 -5.588 1.00 92.69 184 SER A O 1
ATOM 1532 N N . VAL A 1 185 ? -5.905 0.575 -5.226 1.00 92.00 185 VAL A N 1
ATOM 1533 C CA . VAL A 1 185 ? -6.506 -0.085 -4.057 1.00 92.00 185 VAL A CA 1
ATOM 1534 C C . VAL A 1 185 ? -6.727 0.910 -2.909 1.00 92.00 185 VAL A C 1
ATOM 1536 O O . VAL A 1 185 ? -7.785 0.918 -2.278 1.00 92.00 185 VAL A O 1
ATOM 1539 N N . TYR A 1 186 ? -5.766 1.800 -2.645 1.00 90.81 186 TYR A N 1
ATOM 1540 C CA . TYR A 1 186 ? -5.918 2.834 -1.621 1.00 90.81 186 TYR A CA 1
ATOM 1541 C C . TYR A 1 186 ? -6.986 3.874 -1.987 1.00 90.81 186 TYR A C 1
ATOM 1543 O O . TYR A 1 186 ? -7.836 4.193 -1.155 1.00 90.81 186 TYR A O 1
ATOM 1551 N N . VAL A 1 187 ? -6.979 4.384 -3.223 1.00 90.62 187 VAL A N 1
ATOM 1552 C CA . VAL A 1 187 ? -7.967 5.369 -3.698 1.00 90.62 187 VAL A CA 1
ATOM 1553 C C . VAL A 1 187 ? -9.376 4.780 -3.667 1.00 90.62 187 VAL A C 1
ATOM 1555 O O . VAL A 1 187 ? -10.296 5.439 -3.183 1.00 90.62 187 VAL A O 1
ATOM 1558 N N . SER A 1 188 ? -9.533 3.527 -4.104 1.00 89.00 188 SER A N 1
ATOM 1559 C CA . SER A 1 188 ? -10.808 2.804 -4.064 1.00 89.00 188 SER A CA 1
ATOM 1560 C C . SER A 1 188 ? -11.401 2.767 -2.650 1.00 89.00 188 SER A C 1
ATOM 1562 O O . SER A 1 188 ? -12.579 3.049 -2.471 1.00 89.00 188 SER A O 1
ATOM 1564 N N . SER A 1 189 ? -10.567 2.566 -1.621 1.00 84.00 189 SER A N 1
ATOM 1565 C CA . SER A 1 189 ? -11.012 2.546 -0.215 1.00 84.00 189 SER A CA 1
ATOM 1566 C C . SER A 1 189 ? -11.522 3.887 0.332 1.00 84.00 189 SER A C 1
ATOM 1568 O O . SER A 1 189 ? -12.093 3.937 1.419 1.00 84.00 189 SER A O 1
ATOM 1570 N N . LYS A 1 190 ? -11.256 5.001 -0.363 1.00 83.88 190 LYS A N 1
ATOM 1571 C CA . LYS A 1 190 ? -11.687 6.350 0.049 1.00 83.88 190 LYS A CA 1
ATOM 1572 C C . LYS A 1 190 ? -12.821 6.891 -0.804 1.00 83.88 190 LYS A C 1
ATOM 1574 O O . LYS A 1 190 ? -13.498 7.826 -0.383 1.00 83.88 190 LYS A O 1
ATOM 1579 N N . ALA A 1 191 ? -13.008 6.342 -1.996 1.00 86.38 191 ALA A N 1
ATOM 1580 C CA . ALA A 1 191 ? -14.058 6.767 -2.893 1.00 86.38 191 ALA A CA 1
ATOM 1581 C C . ALA A 1 191 ? -15.405 6.197 -2.432 1.00 86.38 191 ALA A C 1
ATOM 1583 O O . ALA A 1 191 ? -15.542 5.006 -2.184 1.00 86.38 191 ALA A O 1
ATOM 1584 N N . SER A 1 192 ? -16.424 7.052 -2.359 1.00 78.75 192 SER A N 1
ATOM 1585 C CA . SER A 1 192 ? -17.788 6.635 -2.009 1.00 78.75 192 SER A CA 1
ATOM 1586 C C . SER A 1 192 ? -18.496 5.883 -3.139 1.00 78.75 192 SER A C 1
ATOM 1588 O O . SER A 1 192 ? -19.484 5.195 -2.902 1.00 78.75 192 SER A O 1
ATOM 1590 N N . THR A 1 193 ? -18.023 6.036 -4.379 1.00 89.56 193 THR A N 1
ATOM 1591 C CA . THR A 1 193 ? -18.608 5.418 -5.573 1.00 89.56 193 THR A CA 1
ATOM 1592 C C . THR A 1 193 ? -17.522 5.002 -6.558 1.00 89.56 193 THR A C 1
ATOM 1594 O O . THR A 1 193 ? -16.466 5.632 -6.644 1.00 89.56 193 THR A O 1
ATOM 1597 N N . TYR A 1 194 ? -17.819 3.989 -7.373 1.00 84.44 194 TYR A N 1
ATOM 1598 C CA . TYR A 1 194 ? -16.942 3.540 -8.458 1.00 84.44 194 TYR A CA 1
ATOM 1599 C C . TYR A 1 194 ? -16.606 4.663 -9.460 1.00 84.44 194 TYR A C 1
ATOM 1601 O O . TYR A 1 194 ? -15.465 4.791 -9.899 1.00 84.44 194 TYR A O 1
ATOM 1609 N N . ILE A 1 195 ? -17.576 5.534 -9.765 1.00 90.44 195 ILE A N 1
ATOM 1610 C CA . ILE A 1 195 ? -17.385 6.685 -10.665 1.00 90.44 195 ILE A CA 1
ATOM 1611 C C . ILE A 1 195 ? -16.378 7.678 -10.069 1.00 90.44 195 ILE A C 1
ATOM 1613 O O . ILE A 1 195 ? -15.492 8.155 -10.776 1.00 90.44 195 ILE A O 1
ATOM 1617 N N . SER A 1 196 ? -16.474 7.955 -8.764 1.00 90.81 196 SER A N 1
ATOM 1618 C CA . SER A 1 196 ? -15.510 8.809 -8.059 1.00 90.81 196 SER A CA 1
ATOM 1619 C C . SER A 1 196 ? -14.110 8.185 -8.039 1.00 90.81 196 SER A C 1
ATOM 1621 O O . SER A 1 196 ? -13.127 8.876 -8.306 1.00 90.81 196 SER A O 1
ATOM 1623 N N . ALA A 1 197 ? -14.014 6.867 -7.823 1.00 89.06 197 ALA A N 1
ATOM 1624 C CA . ALA A 1 197 ? -12.740 6.149 -7.851 1.00 89.06 197 ALA A CA 1
ATOM 1625 C C . ALA A 1 197 ? -12.031 6.303 -9.207 1.00 89.06 197 ALA A C 1
ATOM 1627 O O . ALA A 1 197 ? -10.874 6.723 -9.245 1.00 89.06 197 ALA A O 1
ATOM 1628 N N . ILE A 1 198 ? -12.734 6.057 -10.320 1.00 90.31 198 ILE A N 1
ATOM 1629 C CA . ILE A 1 198 ? -12.187 6.270 -11.671 1.00 90.31 198 ILE A CA 1
ATOM 1630 C C . ILE A 1 198 ? -11.811 7.739 -11.883 1.00 90.31 198 ILE A C 1
ATOM 1632 O O . ILE A 1 198 ? -10.727 8.034 -12.391 1.00 90.31 198 ILE A O 1
ATOM 1636 N N . GLY A 1 199 ? -12.692 8.661 -11.484 1.00 92.81 199 GLY A N 1
ATOM 1637 C CA . GLY A 1 199 ? -12.482 10.098 -11.650 1.00 92.81 199 GLY A CA 1
ATOM 1638 C C . GLY A 1 199 ? -11.200 10.597 -10.981 1.00 92.81 199 GLY A C 1
ATOM 1639 O O . GLY A 1 199 ? -10.514 11.445 -11.543 1.00 92.81 199 GLY A O 1
ATOM 1640 N N . ILE A 1 200 ? -10.835 10.031 -9.827 1.00 93.56 200 ILE A N 1
ATOM 1641 C CA . ILE A 1 200 ? -9.582 10.337 -9.121 1.00 93.56 200 ILE A CA 1
ATOM 1642 C C . ILE A 1 200 ? -8.384 9.619 -9.763 1.00 93.56 200 ILE A C 1
ATOM 1644 O O . ILE A 1 200 ? -7.292 10.184 -9.846 1.00 93.56 200 ILE A O 1
ATOM 1648 N N . GLN A 1 201 ? -8.563 8.383 -10.235 1.00 93.25 201 GLN A N 1
ATOM 1649 C CA . GLN A 1 201 ? -7.475 7.587 -10.808 1.00 93.25 201 GLN A CA 1
ATOM 1650 C C . GLN A 1 201 ? -6.963 8.131 -12.146 1.00 93.25 201 GLN A C 1
ATOM 1652 O O . GLN A 1 201 ? -5.761 8.059 -12.394 1.00 93.25 201 GLN A O 1
ATOM 1657 N N . ILE A 1 202 ? -7.818 8.713 -12.993 1.00 93.75 202 ILE A N 1
ATOM 1658 C CA . ILE A 1 202 ? -7.399 9.246 -14.303 1.00 93.75 202 ILE A CA 1
ATOM 1659 C C . ILE A 1 202 ? -6.331 10.357 -14.166 1.00 93.75 202 ILE A C 1
ATOM 1661 O O . ILE A 1 202 ? -5.262 10.218 -14.769 1.00 93.75 202 ILE A O 1
ATOM 1665 N N . PRO A 1 203 ? -6.531 11.427 -13.366 1.00 94.94 203 PRO A N 1
ATOM 1666 C CA . PRO A 1 203 ? -5.503 12.446 -13.138 1.00 94.94 203 PRO A CA 1
ATOM 1667 C C . PRO A 1 203 ? -4.209 11.891 -12.540 1.00 94.94 203 PRO A C 1
ATOM 1669 O O . PRO A 1 203 ? -3.118 12.333 -12.909 1.00 94.94 203 PRO A O 1
ATOM 1672 N N . ILE A 1 204 ? -4.320 10.912 -11.635 1.00 93.12 204 ILE A N 1
ATOM 1673 C CA . ILE A 1 204 ? -3.161 10.246 -11.033 1.00 93.12 204 ILE A CA 1
ATOM 1674 C C . ILE A 1 204 ? -2.366 9.511 -12.112 1.00 93.12 204 ILE A C 1
ATOM 1676 O O . ILE A 1 204 ? -1.161 9.725 -12.224 1.00 93.12 204 ILE A O 1
ATOM 1680 N N . LEU A 1 205 ? -3.033 8.702 -12.941 1.00 92.50 205 LEU A N 1
ATOM 1681 C CA . LEU A 1 205 ? -2.406 7.980 -14.048 1.00 92.50 205 LEU A CA 1
ATOM 1682 C C . LEU A 1 205 ? -1.749 8.934 -15.045 1.00 92.50 205 LEU A C 1
ATOM 1684 O O . LEU A 1 205 ? -0.628 8.681 -15.475 1.00 92.50 205 LEU A O 1
ATOM 1688 N N . PHE A 1 206 ? -2.404 10.046 -15.381 1.00 93.75 206 PHE A N 1
ATOM 1689 C CA . PHE A 1 206 ? -1.855 11.035 -16.307 1.00 93.75 206 PHE A CA 1
ATOM 1690 C C . PHE A 1 206 ? -0.595 11.707 -15.748 1.00 93.75 206 PHE A C 1
ATOM 1692 O O . PHE A 1 206 ? 0.438 11.759 -16.414 1.00 93.75 206 PHE A O 1
ATOM 1699 N N . THR A 1 207 ? -0.648 12.154 -14.491 1.00 91.88 207 THR A N 1
ATOM 1700 C CA . THR A 1 207 ? 0.496 12.774 -13.803 1.00 91.88 207 THR A CA 1
ATOM 1701 C C . THR A 1 207 ? 1.659 11.793 -13.684 1.00 91.88 207 THR A C 1
ATOM 1703 O O . THR A 1 207 ? 2.809 12.132 -13.968 1.00 91.88 207 THR A O 1
ATOM 1706 N N . PHE A 1 208 ? 1.356 10.552 -13.304 1.00 91.25 208 PHE A N 1
ATOM 1707 C CA . PHE A 1 208 ? 2.351 9.502 -13.158 1.00 91.25 208 PHE A CA 1
ATOM 1708 C C . PHE A 1 208 ? 2.956 9.099 -14.507 1.00 91.25 208 PHE A C 1
ATOM 1710 O O . PHE A 1 208 ? 4.166 8.923 -14.601 1.00 91.25 208 PHE A O 1
ATOM 1717 N N . GLY A 1 209 ? 2.151 9.046 -15.572 1.00 90.50 209 GLY A N 1
ATOM 1718 C CA . GLY A 1 209 ? 2.610 8.799 -16.938 1.00 90.50 209 GLY A CA 1
ATOM 1719 C C . GLY A 1 209 ? 3.553 9.886 -17.457 1.00 90.50 209 GLY A C 1
ATOM 1720 O O . GLY A 1 209 ? 4.609 9.564 -18.002 1.00 90.50 209 GLY A O 1
ATOM 1721 N N . ILE A 1 210 ? 3.232 11.167 -17.224 1.00 91.44 210 ILE A N 1
ATOM 1722 C CA . ILE A 1 210 ? 4.131 12.287 -17.555 1.00 91.44 210 ILE A CA 1
ATOM 1723 C C . ILE A 1 210 ? 5.458 12.135 -16.814 1.00 91.44 210 ILE A C 1
ATOM 1725 O O . ILE A 1 210 ? 6.520 12.226 -17.428 1.00 91.44 210 ILE A O 1
ATOM 1729 N N . TRP A 1 211 ? 5.410 11.866 -15.509 1.00 90.25 211 TRP A N 1
ATOM 1730 C CA . TRP A 1 211 ? 6.618 11.688 -14.710 1.00 90.25 211 TRP A CA 1
ATOM 1731 C C . TRP A 1 211 ? 7.456 10.490 -15.181 1.00 90.25 211 TRP A C 1
ATOM 1733 O O . TRP A 1 211 ? 8.675 10.612 -15.320 1.00 90.25 211 TRP A O 1
ATOM 1743 N N . LEU A 1 212 ? 6.822 9.355 -15.493 1.00 89.19 212 LEU A N 1
ATOM 1744 C CA . LEU A 1 212 ? 7.503 8.163 -16.003 1.00 89.19 212 LEU A CA 1
ATOM 1745 C C . LEU A 1 212 ? 8.217 8.423 -17.334 1.00 89.19 212 LEU A C 1
ATOM 1747 O O . LEU A 1 212 ? 9.329 7.928 -17.526 1.00 89.19 212 LEU A O 1
ATOM 1751 N N . ASN A 1 213 ? 7.599 9.207 -18.219 1.00 86.25 213 ASN A N 1
ATOM 1752 C CA . ASN A 1 213 ? 8.164 9.569 -19.516 1.00 86.25 213 ASN A CA 1
ATOM 1753 C C . ASN A 1 213 ? 9.302 10.601 -19.401 1.00 86.25 213 ASN A C 1
ATOM 1755 O O . ASN A 1 213 ? 10.330 10.466 -20.061 1.00 86.25 213 ASN A O 1
ATOM 1759 N N . ASP A 1 214 ? 9.128 11.620 -18.556 1.00 85.00 214 ASP A N 1
ATOM 1760 C CA . ASP A 1 214 ? 10.061 12.750 -18.445 1.00 85.00 214 ASP A CA 1
ATOM 1761 C C . ASP A 1 214 ? 11.252 12.472 -17.518 1.00 85.00 214 ASP A C 1
ATOM 1763 O O . ASP A 1 214 ? 12.341 12.991 -17.734 1.00 85.00 214 ASP A O 1
ATOM 1767 N N . ARG A 1 215 ? 11.068 11.660 -16.470 1.00 82.50 215 ARG A N 1
ATOM 1768 C CA . ARG A 1 215 ? 12.093 11.415 -15.436 1.00 82.50 215 ARG A CA 1
ATOM 1769 C C . ARG A 1 215 ? 12.254 9.953 -15.036 1.00 82.50 215 ARG A C 1
ATOM 1771 O O . ARG A 1 215 ? 13.293 9.603 -14.492 1.00 82.50 215 ARG A O 1
ATOM 1778 N N . GLY A 1 216 ? 11.247 9.114 -15.268 1.00 81.00 216 GLY A N 1
ATOM 1779 C CA . GLY A 1 216 ? 11.217 7.729 -14.800 1.00 81.00 216 GLY A CA 1
ATOM 1780 C C . GLY A 1 216 ? 12.096 6.775 -15.610 1.00 81.00 216 GLY A C 1
ATOM 1781 O O . GLY A 1 216 ? 13.320 6.782 -15.506 1.00 81.00 216 GLY A O 1
ATOM 1782 N N . MET A 1 217 ? 11.470 5.869 -16.366 1.00 75.25 217 MET A N 1
ATOM 1783 C CA . MET A 1 217 ? 12.150 4.688 -16.922 1.00 75.25 217 MET A CA 1
ATOM 1784 C C . MET A 1 217 ? 13.301 5.025 -17.875 1.00 75.25 217 MET A C 1
ATOM 1786 O O . MET A 1 217 ? 14.353 4.391 -17.811 1.00 75.25 217 MET A O 1
ATOM 1790 N N . LYS A 1 218 ? 13.128 6.043 -18.727 1.00 67.69 218 LYS A N 1
ATOM 1791 C CA . LYS A 1 218 ? 14.126 6.433 -19.736 1.00 67.69 218 LYS A CA 1
ATOM 1792 C C . LYS A 1 218 ? 15.465 6.840 -19.115 1.00 67.69 218 LYS A C 1
ATOM 1794 O O . LYS A 1 218 ? 16.512 6.643 -19.722 1.00 67.69 218 LYS A O 1
ATOM 1799 N N . TYR A 1 219 ? 15.432 7.384 -17.903 1.00 78.06 219 TYR A N 1
ATOM 1800 C CA . TYR A 1 219 ? 16.584 8.027 -17.286 1.00 78.06 219 TYR A CA 1
ATOM 1801 C C . TYR A 1 219 ? 17.166 7.242 -16.112 1.00 78.06 219 TYR A C 1
ATOM 1803 O O . TYR A 1 219 ? 18.118 7.715 -15.506 1.00 78.06 219 TYR A O 1
ATOM 1811 N N . LEU A 1 220 ? 16.666 6.039 -15.803 1.00 78.94 220 LEU A N 1
ATOM 1812 C CA . LEU A 1 220 ? 17.048 5.301 -14.590 1.00 78.94 220 LEU A CA 1
ATOM 1813 C C . LEU A 1 220 ? 18.565 5.166 -14.392 1.00 78.94 220 LEU A C 1
ATOM 1815 O O . LEU A 1 220 ? 19.064 5.305 -13.280 1.00 78.94 220 LEU A O 1
ATOM 1819 N N . THR A 1 221 ? 19.295 4.891 -15.468 1.00 82.94 221 THR A N 1
ATOM 1820 C CA . THR A 1 221 ? 20.744 4.688 -15.412 1.00 82.94 221 THR A CA 1
ATOM 1821 C C . THR A 1 221 ? 21.530 5.904 -15.884 1.00 82.94 221 THR A C 1
ATOM 1823 O O . THR A 1 221 ? 22.753 5.857 -15.881 1.00 82.94 221 THR A O 1
ATOM 1826 N N . THR A 1 222 ? 20.863 6.995 -16.269 1.00 82.25 222 THR A N 1
ATOM 1827 C CA . THR A 1 222 ? 21.493 8.089 -17.009 1.00 82.25 222 THR A CA 1
ATOM 1828 C C . THR A 1 222 ? 22.461 8.929 -16.180 1.00 82.25 222 THR A C 1
ATOM 1830 O O . THR A 1 222 ? 22.235 9.161 -14.993 1.00 82.25 222 THR A O 1
ATOM 1833 N N . THR A 1 223 ? 23.478 9.494 -16.829 1.00 83.25 223 THR A N 1
ATOM 1834 C CA . THR A 1 223 ? 24.415 10.440 -16.203 1.00 83.25 223 THR A CA 1
ATOM 1835 C C . THR A 1 223 ? 23.853 11.847 -15.983 1.00 83.25 223 THR A C 1
ATOM 1837 O O . THR A 1 223 ? 24.446 12.616 -15.233 1.00 83.25 223 THR A O 1
ATOM 1840 N N . PHE A 1 224 ? 22.713 12.201 -16.591 1.00 81.12 224 PHE A N 1
ATOM 1841 C CA . PHE A 1 224 ? 22.046 13.496 -16.362 1.00 81.12 224 PHE A CA 1
ATOM 1842 C C . PHE A 1 224 ? 21.545 13.685 -14.922 1.00 81.12 224 PHE A C 1
ATOM 1844 O O . PHE A 1 224 ? 21.444 14.817 -14.453 1.00 81.12 224 PHE A O 1
ATOM 1851 N N . TYR A 1 225 ? 21.239 12.595 -14.216 1.00 81.81 225 TYR A N 1
ATOM 1852 C CA . TYR A 1 225 ? 20.831 12.624 -12.813 1.00 81.81 225 TYR A CA 1
ATOM 1853 C C . TYR A 1 225 ? 21.917 12.036 -11.915 1.00 81.81 225 TYR A C 1
ATOM 1855 O O . TYR A 1 225 ? 22.800 11.317 -12.372 1.00 81.81 225 TYR A O 1
ATOM 1863 N N . GLN A 1 226 ? 21.864 12.332 -10.615 1.00 84.25 226 GLN A N 1
ATOM 1864 C CA . GLN A 1 226 ? 22.775 11.718 -9.647 1.00 84.25 226 GLN A CA 1
ATOM 1865 C C . GLN A 1 226 ? 22.594 10.194 -9.633 1.00 84.25 226 GLN A C 1
ATOM 1867 O O . GLN A 1 226 ? 21.470 9.704 -9.655 1.00 84.25 226 GLN A O 1
ATOM 1872 N N . LYS A 1 227 ? 23.702 9.452 -9.530 1.00 83.31 227 LYS A N 1
ATOM 1873 C CA . LYS A 1 227 ? 23.770 7.990 -9.716 1.00 83.31 227 LYS A CA 1
ATOM 1874 C C . LYS A 1 227 ? 22.664 7.165 -9.042 1.00 83.31 227 LYS A C 1
ATOM 1876 O O . LYS A 1 227 ? 22.236 6.169 -9.616 1.00 83.31 227 LYS A O 1
ATOM 1881 N N . TYR A 1 228 ? 22.234 7.556 -7.842 1.00 85.31 228 TYR A N 1
ATOM 1882 C CA . TYR A 1 228 ? 21.252 6.818 -7.039 1.00 85.31 228 TYR A CA 1
ATOM 1883 C C . TYR A 1 228 ? 19.885 7.507 -6.917 1.00 85.31 228 TYR A C 1
ATOM 1885 O O . TYR A 1 228 ? 19.012 7.003 -6.211 1.00 85.31 228 TYR A O 1
ATOM 1893 N N . SER A 1 229 ? 19.677 8.670 -7.545 1.00 84.12 229 SER A N 1
ATOM 1894 C CA . SER A 1 229 ? 18.488 9.490 -7.278 1.00 84.12 229 SER A CA 1
ATOM 1895 C C . SER A 1 229 ? 17.191 8.785 -7.675 1.00 84.12 229 SER A C 1
ATOM 1897 O O . SER A 1 229 ? 16.244 8.751 -6.893 1.00 84.12 229 SER A O 1
ATOM 1899 N N . LEU A 1 230 ? 17.147 8.181 -8.862 1.00 84.31 230 LEU A N 1
ATOM 1900 C CA . LEU A 1 230 ? 15.943 7.526 -9.368 1.00 84.31 230 LEU A CA 1
ATOM 1901 C C . LEU A 1 230 ? 15.657 6.220 -8.625 1.00 84.31 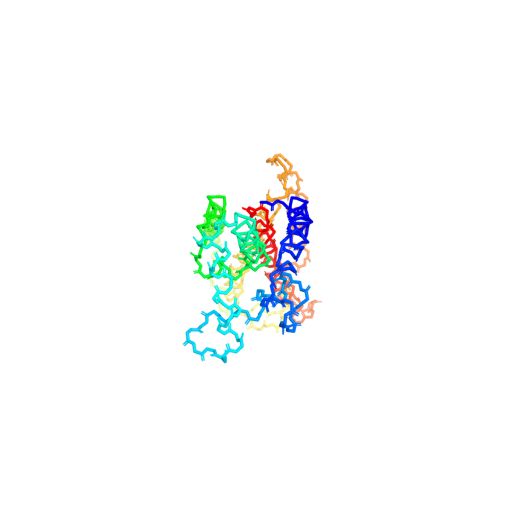230 LEU A C 1
ATOM 1903 O O . LEU A 1 230 ? 14.504 5.949 -8.302 1.00 84.31 230 LEU A O 1
ATOM 1907 N N . GLN A 1 231 ? 16.687 5.453 -8.268 1.00 87.12 231 GLN A N 1
ATOM 1908 C CA . GLN A 1 231 ? 16.559 4.236 -7.463 1.00 87.12 231 GLN A CA 1
ATOM 1909 C C . GLN A 1 231 ? 15.990 4.560 -6.076 1.00 87.12 231 GLN A C 1
ATOM 1911 O O . GLN A 1 231 ? 15.091 3.866 -5.606 1.00 87.12 231 GLN A O 1
ATOM 1916 N N . ILE A 1 232 ? 16.454 5.649 -5.452 1.00 89.06 232 ILE A N 1
ATOM 1917 C CA . ILE A 1 232 ? 15.911 6.141 -4.180 1.00 89.06 232 ILE A CA 1
ATOM 1918 C C . ILE A 1 232 ? 14.446 6.562 -4.340 1.00 89.06 232 ILE A C 1
ATOM 1920 O O . ILE A 1 232 ? 13.635 6.245 -3.473 1.00 89.06 232 ILE A O 1
ATOM 1924 N N . ILE A 1 233 ? 14.075 7.219 -5.445 1.00 90.19 233 ILE A N 1
ATOM 1925 C CA . ILE A 1 233 ? 12.675 7.586 -5.700 1.00 90.19 233 ILE A CA 1
ATOM 1926 C C . ILE A 1 233 ? 11.793 6.337 -5.831 1.00 90.19 233 ILE A C 1
ATOM 1928 O O . ILE A 1 233 ? 10.751 6.275 -5.184 1.00 90.19 233 ILE A O 1
ATOM 1932 N N . TYR A 1 234 ? 12.204 5.320 -6.597 1.00 90.06 234 TYR A N 1
ATOM 1933 C CA . TYR A 1 234 ? 11.440 4.069 -6.706 1.00 90.06 234 TYR A CA 1
ATOM 1934 C C . TYR A 1 234 ? 11.329 3.334 -5.363 1.00 90.06 234 TYR A C 1
ATOM 1936 O O . TYR A 1 234 ? 10.243 2.870 -5.020 1.00 90.06 234 TYR A O 1
ATOM 1944 N N . LEU A 1 235 ? 12.403 3.281 -4.566 1.00 91.19 235 LEU A N 1
ATOM 1945 C CA . LEU A 1 235 ? 12.351 2.735 -3.204 1.00 91.19 235 LEU A CA 1
ATOM 1946 C C . LEU A 1 235 ? 11.381 3.523 -2.315 1.00 91.19 235 LEU A C 1
ATOM 1948 O O . LEU A 1 235 ? 10.571 2.927 -1.608 1.00 91.19 235 LEU A O 1
ATOM 1952 N N . GLY A 1 236 ? 11.412 4.853 -2.395 1.00 92.56 236 GLY A N 1
ATOM 1953 C CA . GLY A 1 236 ? 10.475 5.727 -1.696 1.00 92.56 236 GLY A CA 1
ATOM 1954 C C . GLY A 1 236 ? 9.023 5.471 -2.100 1.00 92.56 236 GLY A C 1
ATOM 1955 O O . GLY A 1 236 ? 8.159 5.388 -1.231 1.00 92.56 236 GLY A O 1
ATOM 1956 N N . LEU A 1 237 ? 8.750 5.273 -3.393 1.00 91.88 237 LEU A N 1
ATOM 1957 C CA . LEU A 1 237 ? 7.413 4.938 -3.894 1.00 91.88 237 LEU A CA 1
ATOM 1958 C C . LEU A 1 237 ? 6.935 3.566 -3.404 1.00 91.88 237 LEU A C 1
ATOM 1960 O O . LEU A 1 237 ? 5.773 3.440 -3.024 1.00 91.88 237 LEU A O 1
ATOM 1964 N N . ILE A 1 238 ? 7.816 2.561 -3.353 1.00 93.69 238 ILE A N 1
ATOM 1965 C CA . ILE A 1 238 ? 7.493 1.245 -2.780 1.00 93.69 238 ILE A CA 1
ATOM 1966 C C . ILE A 1 238 ? 7.122 1.400 -1.301 1.00 93.69 238 ILE A C 1
ATOM 1968 O O . ILE A 1 238 ? 6.043 0.968 -0.895 1.00 93.69 238 ILE A O 1
ATOM 1972 N N . ILE A 1 239 ? 7.964 2.066 -0.506 1.00 93.50 239 ILE A N 1
ATOM 1973 C CA . ILE A 1 239 ? 7.714 2.284 0.927 1.00 93.50 239 ILE A CA 1
ATOM 1974 C C . ILE A 1 239 ? 6.405 3.054 1.138 1.00 93.50 239 ILE A C 1
ATOM 1976 O O . ILE A 1 239 ? 5.583 2.657 1.962 1.00 93.50 239 ILE A O 1
ATOM 1980 N N . LEU A 1 240 ? 6.172 4.114 0.360 1.00 92.88 240 LEU A N 1
ATOM 1981 C CA . LEU A 1 240 ? 4.941 4.898 0.414 1.00 92.88 240 LEU A CA 1
ATOM 1982 C C . LEU A 1 240 ? 3.712 4.043 0.076 1.00 92.88 240 LEU A C 1
ATOM 1984 O O . LEU A 1 240 ? 2.688 4.145 0.749 1.00 92.88 240 LEU A O 1
ATOM 1988 N N . SER A 1 241 ? 3.815 3.179 -0.935 1.00 90.94 241 SER A N 1
ATOM 1989 C CA . SER A 1 241 ? 2.731 2.282 -1.342 1.00 90.94 241 SER A CA 1
ATOM 1990 C C . SER A 1 241 ? 2.369 1.267 -0.254 1.00 90.94 241 SER A C 1
ATOM 1992 O O . SER A 1 241 ? 1.190 1.093 0.057 1.00 90.94 241 SER A O 1
ATOM 1994 N N . LEU A 1 242 ? 3.372 0.685 0.409 1.00 90.12 242 LEU A N 1
ATOM 1995 C CA . LEU A 1 242 ? 3.177 -0.221 1.541 1.00 90.12 242 LEU A CA 1
ATOM 1996 C C . LEU A 1 242 ? 2.577 0.516 2.744 1.00 90.12 242 LEU A C 1
ATOM 1998 O O . LEU A 1 242 ? 1.651 0.019 3.384 1.00 90.12 242 LEU A O 1
ATOM 2002 N N . PHE A 1 243 ? 3.050 1.735 3.013 1.00 90.06 243 PHE A N 1
ATOM 2003 C CA . PHE A 1 243 ? 2.519 2.574 4.082 1.00 90.06 243 PHE A CA 1
ATOM 2004 C C . PHE A 1 243 ? 1.038 2.919 3.872 1.00 90.06 243 PHE A C 1
ATOM 2006 O O . PHE A 1 243 ? 0.261 2.878 4.826 1.00 90.06 243 PHE A O 1
ATOM 2013 N N . MET A 1 244 ? 0.614 3.214 2.636 1.00 87.44 244 MET A N 1
ATOM 2014 C CA . MET A 1 244 ? -0.796 3.473 2.310 1.00 87.44 244 MET A CA 1
ATOM 2015 C C . MET A 1 244 ? -1.698 2.278 2.645 1.00 87.44 244 MET A C 1
ATOM 2017 O O . MET A 1 244 ? -2.761 2.464 3.242 1.00 87.44 244 MET A O 1
ATOM 2021 N N . ILE A 1 245 ? -1.259 1.057 2.330 1.00 87.44 245 ILE A N 1
ATOM 2022 C CA . ILE A 1 245 ? -1.991 -0.171 2.668 1.00 87.44 245 ILE A CA 1
ATOM 2023 C C . ILE A 1 245 ? -2.035 -0.396 4.175 1.00 87.44 245 ILE A C 1
ATOM 2025 O O . ILE A 1 245 ? -3.109 -0.647 4.718 1.00 87.44 245 ILE A O 1
ATOM 2029 N N . PHE A 1 246 ? -0.908 -0.230 4.870 1.00 84.12 246 PHE A N 1
ATOM 2030 C CA . PHE A 1 246 ? -0.872 -0.346 6.326 1.00 84.12 246 PHE A CA 1
ATOM 2031 C C . PHE A 1 246 ? -1.860 0.624 6.994 1.00 84.12 246 PHE A C 1
ATOM 2033 O O . PHE A 1 246 ? -2.636 0.237 7.868 1.00 84.12 246 PHE A O 1
ATOM 2040 N N . LYS A 1 247 ? -1.904 1.880 6.526 1.00 80.44 247 LYS A N 1
ATOM 2041 C CA . LYS A 1 247 ? -2.861 2.883 7.012 1.00 80.44 247 LYS A CA 1
ATOM 2042 C C . LYS A 1 247 ? -4.316 2.507 6.719 1.00 80.44 247 LYS A C 1
ATOM 2044 O O . LYS A 1 247 ? -5.180 2.788 7.550 1.00 80.44 247 LYS A O 1
ATOM 2049 N N . ARG A 1 248 ? -4.597 1.909 5.553 1.00 82.88 248 ARG A N 1
ATOM 2050 C CA . ARG A 1 248 ? -5.935 1.400 5.197 1.00 82.88 248 ARG A CA 1
ATOM 2051 C C . ARG A 1 248 ? -6.364 0.308 6.176 1.00 82.88 248 ARG A C 1
ATOM 2053 O O . ARG A 1 248 ? -7.424 0.443 6.773 1.00 82.88 248 ARG A O 1
ATOM 2060 N N . ILE A 1 249 ? -5.514 -0.697 6.393 1.00 76.62 249 ILE A N 1
ATOM 2061 C CA . ILE A 1 249 ? -5.798 -1.828 7.289 1.00 76.62 249 ILE A CA 1
ATOM 2062 C C . ILE A 1 249 ? -6.038 -1.334 8.724 1.00 76.62 249 ILE A C 1
ATOM 2064 O O . ILE A 1 249 ? -7.060 -1.661 9.321 1.00 76.62 249 ILE A O 1
ATOM 2068 N N . LYS A 1 250 ? -5.160 -0.469 9.257 1.00 70.12 250 LYS A N 1
ATOM 2069 C CA . LYS A 1 250 ? -5.274 0.024 10.641 1.00 70.12 250 LYS A CA 1
ATOM 2070 C C . LYS A 1 250 ? -6.541 0.849 10.895 1.00 70.12 250 LYS A C 1
ATOM 2072 O O . LYS A 1 250 ? -7.146 0.722 11.953 1.00 70.12 250 LYS A O 1
ATOM 2077 N N . LYS A 1 251 ? -6.947 1.711 9.953 1.00 66.25 251 LYS A N 1
ATOM 2078 C CA . LYS A 1 251 ? -8.139 2.561 10.134 1.00 66.25 251 LYS A CA 1
ATOM 2079 C C . LYS A 1 251 ? -9.416 1.727 10.288 1.00 66.25 251 LYS A C 1
ATOM 2081 O O . LYS A 1 251 ? -10.302 2.121 11.033 1.00 66.25 251 LYS A O 1
ATOM 2086 N N . GLU A 1 252 ? -9.522 0.612 9.579 1.00 58.94 252 GLU A N 1
ATOM 2087 C CA . GLU A 1 252 ? -10.754 -0.182 9.543 1.00 58.94 252 GLU A CA 1
ATOM 2088 C C . GLU A 1 252 ? -10.848 -1.179 10.701 1.00 58.94 252 GLU A C 1
ATOM 2090 O O . GLU A 1 252 ? -11.945 -1.428 11.182 1.00 58.94 252 GLU A O 1
ATOM 2095 N N . ILE A 1 253 ? -9.714 -1.633 11.251 1.00 58.78 253 ILE A N 1
ATOM 2096 C CA . ILE A 1 253 ? -9.689 -2.328 12.553 1.00 58.78 253 ILE A CA 1
ATOM 2097 C C . ILE A 1 253 ? -10.316 -1.456 13.649 1.00 58.78 253 ILE A C 1
ATOM 2099 O O . ILE A 1 253 ? -10.990 -1.957 14.539 1.00 58.78 253 ILE A O 1
ATOM 2103 N N . ILE A 1 254 ? -10.123 -0.136 13.579 1.00 56.66 254 ILE A N 1
ATOM 2104 C CA . ILE A 1 254 ? -10.711 0.792 14.547 1.00 56.66 254 ILE A CA 1
ATOM 2105 C C . ILE A 1 254 ? -12.223 0.954 14.342 1.00 56.66 254 ILE A C 1
ATOM 2107 O O . ILE A 1 254 ? -12.908 1.175 15.330 1.00 56.66 254 ILE A O 1
ATOM 2111 N N . ALA A 1 255 ? -12.720 0.850 13.104 1.00 54.44 255 ALA A N 1
ATOM 2112 C CA . ALA A 1 255 ? -14.120 1.102 12.750 1.00 54.44 255 ALA A CA 1
ATOM 2113 C C . ALA A 1 255 ? -15.049 -0.115 12.923 1.00 54.44 255 ALA A C 1
ATOM 2115 O O . ALA A 1 255 ? -16.242 0.072 13.126 1.00 54.44 255 ALA A O 1
ATOM 2116 N N . ASP A 1 256 ? -14.514 -1.336 12.825 1.00 48.09 256 ASP A N 1
ATOM 2117 C CA . ASP A 1 256 ? -15.278 -2.587 12.979 1.00 48.09 256 ASP A CA 1
ATOM 2118 C C . ASP A 1 256 ? -15.406 -3.064 14.444 1.00 48.09 256 ASP A C 1
ATOM 2120 O O . ASP A 1 256 ? -16.059 -4.077 14.701 1.00 48.09 256 ASP A O 1
ATOM 2124 N N . VAL A 1 257 ? -14.765 -2.373 15.393 1.00 47.41 257 VAL A N 1
ATOM 2125 C CA . VAL A 1 257 ? -14.812 -2.666 16.841 1.00 47.41 257 VAL A CA 1
ATOM 2126 C C . VAL A 1 257 ? -15.856 -1.796 17.516 1.00 47.41 257 VAL A C 1
ATOM 2128 O O . VAL A 1 257 ? -16.551 -2.297 18.427 1.00 47.41 257 VAL A O 1
#

Organism: NCBI:txid2963284

Secondary structure (DSSP, 8-state):
--HHHHHHHHHHHHHHHHHHHHHHHTSHHHHTSS--SHHHHHHHS-SSTT--HHHHHHHHHHHIIIIIS--HHHHHHHHHHHHHHHHHTHHHHHHTT-SPPPHHHHHHHHHHHHHHHHHHHHHHHHHHHHHHHHHTT-GGGGTTSBS--TT-S--BSS--BHHHHHHHHHHHHHHHHHHHHHHHHHHHTT-SSHHHHHHHHHHHHHHHHHHIIIIIGGGTTBTTS-TTHHHHHHHHHHHHHHHHHHHHHHHHHHH--